Protein AF-A0A9P0L683-F1 (afdb_monomer)

Mean predicted aligned error: 18.41 Å

Radius of gyration: 32.39 Å; Cα contacts (8 Å, |Δi|>4): 177; chains: 1; bounding box: 81×120×73 Å

Sequence (334 aa):
MENKPVLWDKGTANASSIRLPKSAPDVVLKTENAETDTKKDMNEIVAKSSLKADAPEWFPNNSIMTQRVDSLSNSLQNRLKIHKRHGNDSNHSQNHSAAAIPNIDDDIKRLKQIITTLSRDPGQFDNLLDIFMETLIPYFNDLMTLFTVAKILVEEAITDPNFRYSGARLCFHLEQNCPEFRAELPLRCEKHLLENRNMHNVLLFIAELYAQLPHVAVYGKLLVDSFKRLLSIGGNENVKCICQALKLTGYSLEKSNKNDLDEVFEQLENIKNAVGGNVTTLLNTVINLRYSNWGHSGDSTDDNSDPDDLCDPEPEMDEEIQAAFKEFVKSSKH

pLDDT: mean 74.83, std 25.32, range [27.59, 98.56]

Secondary structure (DSSP, 8-state):
------------------PPPPPPPP------------PPPHHHHHTT----TTPPP---TT---S-SSHHHHHHHHHHHHHTTS-S-----------PPPP-HHHHHHHHHHHHHHHHH-GGGHHHHHHHHHHHHGGGTT-HHHHHHHHHHHHHHHHH-HHHHHHHHHHHHHHHHH-GGGTTHHHHHHHHHHHH-S-HHHHHHHHHHHHHHSS-HHHHHHHHHHHHHHHHHH--HHHHHHHHHHHHHHHHHHHHHSHHHHHHHHHHHHHTTTTS-THHHHHHHHHHHHHHTGGG-----------TT------S---HHHHHHHHHHHHHTT-

Foldseek 3Di:
DDDDDDDDDDDDDDDDDDDDDDDDDDDDDDDDDDDDDDDDDPVVVVVPDPDDPPPPDDDPPPPDPPDPPCVVLVVVVVVVVVVVPPDDDDDDDDDDPDPPDLDLVVLVVVLVVLLVCCLVPVVCLVVCLVVNCVSCVVCLVPLVSLLVVLVVLLVSLLVRVSSLLSSLVSLLVCCVVRVSSVVNNLVVLVVCCVPPPSVLSSLQSLLSNCLRPPPVQSSLVVNLVSLVVLLVVDDLVSLVSNLNSCLSCVLVSCVRPVVSVVVSLVSLVVCLVVHDDPSNVSSVVSVVCVVCSVVDDDPPPPVDDDPPPPDDDDPDDDPVVVVVVVVVVVVVPD

InterPro domains:
  IPR003890 MIF4G-like, type 3 [PF02854] (109-274)
  IPR003890 MIF4G-like, type 3 [SM00543] (108-293)
  IPR016024 Armadillo-type fold [SSF48371] (105-295)
  IPR051367 mRNA Translation Regula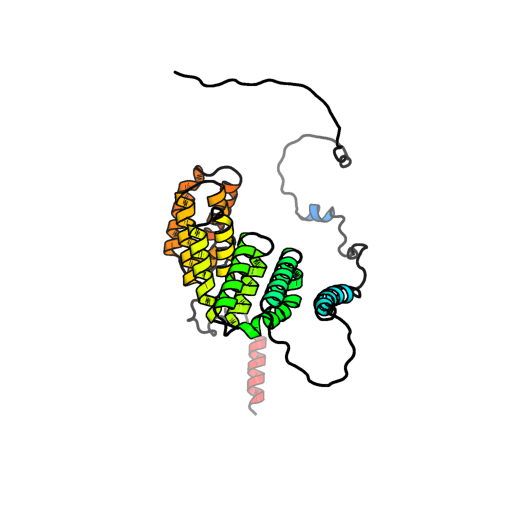tion/Replication-dependent Histone mRNA Translation [PTHR23254] (50-315)

Nearest PDB structures (foldseek):
  6exn-assembly1_H  TM=6.416E-01  e=2.187E-04  Saccharomyces cerevisiae S288C
  5lj5-assembly1_H  TM=6.416E-01  e=2.751E-04  Saccharomyces cerevisiae
  7dvq-assembly1_V  TM=6.951E-01  e=1.041E-03  Homo sapiens
  5z58-assembly1_V  TM=6.951E-01  e=1.251E-03  Homo sapiens
  8i0w-assembly1_V  TM=6.382E-01  e=1.502E-03  Homo sapiens

Structure (mmCIF, N/CA/C/O backbone):
data_AF-A0A9P0L683-F1
#
_entry.id   AF-A0A9P0L683-F1
#
loop_
_atom_site.group_PDB
_atom_site.id
_atom_site.type_symbol
_atom_site.label_atom_id
_atom_site.label_alt_id
_atom_site.label_comp_id
_atom_site.label_asym_id
_atom_site.label_entity_id
_atom_site.label_seq_id
_atom_site.pdbx_PDB_ins_code
_atom_site.Cartn_x
_atom_site.Cartn_y
_atom_site.Cartn_z
_atom_site.occupancy
_atom_site.B_iso_or_equiv
_atom_site.auth_seq_id
_atom_site.auth_comp_id
_atom_site.auth_asym_id
_atom_site.auth_atom_id
_atom_site.pdbx_PDB_model_num
ATOM 1 N N . MET A 1 1 ? -9.191 46.702 19.001 1.00 39.69 1 MET A N 1
ATOM 2 C CA . MET A 1 1 ? -9.926 46.919 17.740 1.00 39.69 1 MET A CA 1
ATOM 3 C C . MET A 1 1 ? -10.549 45.596 17.352 1.00 39.69 1 MET A C 1
ATOM 5 O O . MET A 1 1 ? -9.874 44.719 16.833 1.00 39.69 1 MET A O 1
ATOM 9 N N . GLU A 1 2 ? -11.799 45.434 17.765 1.00 33.34 2 GLU A N 1
ATOM 10 C CA . GLU A 1 2 ? -12.688 44.337 17.398 1.00 33.34 2 GLU A CA 1
ATOM 11 C C . GLU A 1 2 ? -13.168 44.513 15.954 1.00 33.34 2 GLU A C 1
ATOM 13 O O . GLU A 1 2 ? -13.371 45.644 15.517 1.00 33.34 2 GLU A O 1
ATOM 18 N N . ASN A 1 3 ? -13.388 43.405 15.240 1.00 34.38 3 ASN A N 1
ATOM 19 C CA . ASN A 1 3 ? -14.593 43.231 14.423 1.00 34.38 3 ASN A CA 1
ATOM 20 C C . ASN A 1 3 ? -14.707 41.786 13.907 1.00 34.38 3 ASN A C 1
ATOM 22 O O . ASN A 1 3 ? -13.942 41.339 13.055 1.00 34.38 3 ASN A O 1
ATOM 26 N N . LYS A 1 4 ? -15.714 41.069 14.410 1.00 33.44 4 LYS A N 1
ATOM 27 C CA . LYS A 1 4 ? -16.520 40.121 13.619 1.00 33.44 4 LYS A CA 1
ATOM 28 C C . LYS A 1 4 ? -17.790 40.882 13.158 1.00 33.44 4 LYS A C 1
ATOM 30 O O . LYS A 1 4 ? -18.042 41.963 13.676 1.00 33.44 4 LYS A O 1
ATOM 35 N N . PRO A 1 5 ? -18.715 40.262 12.411 1.00 43.28 5 PRO A N 1
ATOM 36 C CA . PRO A 1 5 ? -18.676 39.881 10.998 1.00 43.28 5 PRO A CA 1
ATOM 37 C C . PRO A 1 5 ? -19.825 40.585 10.226 1.00 43.28 5 PRO A C 1
ATOM 39 O O . PRO A 1 5 ? -20.688 41.205 10.841 1.00 43.28 5 PRO A O 1
ATOM 42 N N . VAL A 1 6 ? -19.917 40.443 8.897 1.00 39.03 6 VAL A N 1
ATOM 43 C CA . VAL A 1 6 ? -21.161 40.785 8.173 1.00 39.03 6 VAL A CA 1
ATOM 44 C C . VAL A 1 6 ? -21.688 39.577 7.412 1.00 39.03 6 VAL A C 1
ATOM 46 O O . VAL A 1 6 ? -21.021 38.982 6.568 1.00 39.03 6 VAL A O 1
ATOM 49 N N . LEU A 1 7 ? -22.907 39.228 7.806 1.00 29.62 7 LEU A N 1
ATOM 50 C CA . LEU A 1 7 ? -23.823 38.262 7.238 1.00 29.62 7 LEU A CA 1
ATOM 51 C C . LEU A 1 7 ? -24.535 38.866 5.997 1.00 29.62 7 LEU A C 1
ATOM 53 O O . LEU A 1 7 ? -25.094 39.946 6.110 1.00 29.62 7 LEU A O 1
ATOM 57 N N . TRP A 1 8 ? -24.612 38.079 4.913 1.00 30.34 8 TRP A N 1
ATOM 58 C CA . TRP A 1 8 ? -25.724 37.936 3.947 1.00 30.34 8 TRP A CA 1
ATOM 59 C C . TRP A 1 8 ? -26.056 39.130 3.037 1.00 30.34 8 TRP A C 1
ATOM 61 O O . TRP A 1 8 ? -26.540 40.157 3.494 1.00 30.34 8 TRP A O 1
ATOM 71 N N . ASP A 1 9 ? -26.002 38.891 1.722 1.00 31.62 9 ASP A N 1
ATOM 72 C CA . ASP A 1 9 ? -26.982 39.483 0.811 1.00 31.62 9 ASP A CA 1
ATOM 73 C C . ASP A 1 9 ? -27.505 38.445 -0.196 1.00 31.62 9 ASP A C 1
ATOM 75 O O . ASP A 1 9 ? -26.795 37.524 -0.610 1.00 31.62 9 ASP A O 1
ATOM 79 N N . LYS A 1 10 ? -28.800 38.557 -0.493 1.00 32.47 10 LYS A N 1
ATOM 80 C CA . LYS A 1 10 ? -29.649 37.624 -1.240 1.00 32.47 10 LYS A CA 1
ATOM 81 C C . LYS A 1 10 ? -29.999 38.207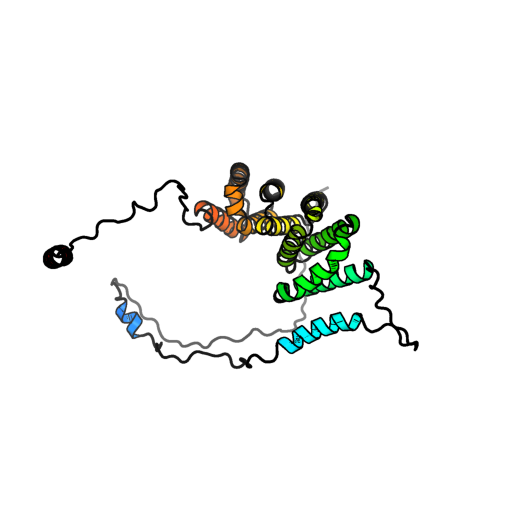 -2.614 1.00 32.47 10 LYS A C 1
ATOM 83 O O . LYS A 1 10 ? -30.372 39.365 -2.709 1.00 32.47 10 LYS A O 1
ATOM 88 N N . GLY A 1 11 ? -30.110 37.323 -3.611 1.00 27.59 11 GLY A N 1
ATOM 89 C CA . GLY A 1 11 ? -30.932 37.504 -4.822 1.00 27.59 11 GLY A CA 1
ATOM 90 C C . GLY A 1 11 ? -30.208 38.197 -5.984 1.00 27.59 11 GLY A C 1
ATOM 91 O O . GLY A 1 11 ? -29.601 39.237 -5.815 1.00 27.59 11 GLY A O 1
ATOM 92 N N . THR A 1 12 ? -30.250 37.700 -7.219 1.00 32.19 12 THR A N 1
ATOM 93 C CA . THR A 1 12 ? -31.467 37.329 -7.949 1.00 32.19 12 THR A CA 1
ATOM 94 C C . THR A 1 12 ? -31.198 36.359 -9.115 1.00 32.19 12 THR A C 1
ATOM 96 O O . THR A 1 12 ? -30.169 36.395 -9.776 1.00 32.19 12 THR A O 1
ATOM 99 N N . ALA A 1 13 ? -32.187 35.480 -9.296 1.00 31.03 13 ALA A N 1
ATOM 100 C CA . ALA A 1 13 ? -32.581 34.645 -10.432 1.00 31.03 13 ALA A CA 1
ATOM 101 C C . ALA A 1 13 ? -31.861 34.778 -11.796 1.00 31.03 13 ALA A C 1
ATOM 103 O O . ALA A 1 13 ? -31.891 35.827 -12.429 1.00 31.03 13 ALA A O 1
ATOM 104 N N . ASN A 1 14 ? -31.473 33.628 -12.363 1.00 32.97 14 ASN A N 1
ATOM 105 C CA . ASN A 1 14 ? -32.112 33.167 -13.601 1.00 32.97 14 ASN A CA 1
ATOM 106 C C . ASN A 1 14 ? -32.074 31.636 -13.725 1.00 32.97 14 ASN A C 1
ATOM 108 O O . ASN A 1 14 ? -31.034 30.995 -13.598 1.00 32.97 14 ASN A O 1
ATOM 112 N N . ALA A 1 15 ? -33.261 31.069 -13.918 1.00 31.64 15 ALA A N 1
ATOM 113 C CA . ALA A 1 15 ? -33.547 29.647 -13.949 1.00 31.64 15 ALA A CA 1
ATOM 114 C C . ALA A 1 15 ? -33.242 29.028 -15.322 1.00 31.64 15 ALA A C 1
ATOM 116 O O . ALA A 1 15 ? -33.509 29.616 -16.367 1.00 31.64 15 ALA A O 1
ATOM 117 N N . SER A 1 16 ? -32.755 27.790 -15.321 1.00 34.97 16 SER A N 1
ATOM 118 C CA . SER A 1 16 ? -32.869 26.861 -16.448 1.00 34.97 16 SER A CA 1
ATOM 119 C C . SER A 1 16 ? -33.099 25.464 -15.879 1.00 34.97 16 SER A C 1
ATOM 121 O O . SER A 1 16 ? -32.240 24.886 -15.221 1.00 34.97 16 SER A O 1
ATOM 123 N N . SER A 1 17 ? -34.321 24.980 -16.068 1.00 33.81 17 SER A N 1
ATOM 124 C CA . SER A 1 17 ? -34.887 23.767 -15.487 1.00 33.81 17 SER A CA 1
ATOM 125 C C . SER A 1 17 ? -34.257 22.498 -16.068 1.00 33.81 17 SER A C 1
ATOM 127 O O . SER A 1 17 ? -34.373 22.249 -17.267 1.00 33.81 17 SER A O 1
ATOM 129 N N . ILE A 1 18 ? -33.673 21.645 -15.221 1.00 34.38 18 ILE A N 1
ATOM 130 C CA . ILE A 1 18 ? -33.307 20.267 -15.579 1.00 34.38 18 ILE A CA 1
ATOM 131 C C . ILE A 1 18 ? -34.242 19.305 -14.837 1.00 34.38 18 ILE A C 1
ATOM 133 O O . ILE A 1 18 ? -34.500 19.436 -13.643 1.00 34.38 18 ILE A O 1
ATOM 137 N N . ARG A 1 19 ? -34.821 18.391 -15.617 1.00 35.78 19 ARG A N 1
ATOM 138 C CA . ARG A 1 19 ? -35.943 17.504 -15.292 1.00 35.78 19 ARG A CA 1
ATOM 139 C C . ARG A 1 19 ? -35.563 16.436 -14.258 1.00 35.78 19 ARG A C 1
ATOM 141 O O . ARG A 1 19 ? -34.540 15.778 -14.417 1.00 35.78 19 ARG A O 1
ATOM 148 N N . LEU A 1 20 ? -36.447 16.195 -13.286 1.00 35.81 20 LEU A N 1
ATOM 149 C CA . LEU A 1 20 ? -36.448 14.970 -12.479 1.00 35.81 20 LEU A CA 1
ATOM 150 C C . LEU A 1 20 ? -37.017 13.783 -13.289 1.00 35.81 20 LEU A C 1
ATOM 152 O O . LEU A 1 20 ? -37.990 13.971 -14.029 1.00 35.81 20 LEU A O 1
ATOM 156 N N . PRO A 1 21 ? -36.467 12.564 -13.143 1.00 34.03 21 PRO A N 1
ATOM 157 C CA . PRO A 1 21 ? -37.071 11.356 -13.691 1.00 34.03 21 PRO A CA 1
ATOM 158 C C . PRO A 1 21 ? -38.352 10.967 -12.935 1.00 34.03 21 PRO A C 1
ATOM 160 O O . PRO A 1 21 ? -38.463 11.116 -11.719 1.00 34.03 21 PRO A O 1
ATOM 163 N N . LYS A 1 22 ? -39.335 10.507 -13.715 1.00 34.69 22 LYS A N 1
ATOM 164 C CA . LYS A 1 22 ? -40.711 10.189 -13.321 1.00 34.69 22 LYS A CA 1
ATOM 165 C C . LYS A 1 22 ? -40.815 8.929 -12.454 1.00 34.69 22 LYS A C 1
ATOM 167 O O . LYS A 1 22 ? -40.079 7.964 -12.625 1.00 34.69 22 LYS A O 1
ATOM 172 N N . SER A 1 23 ? -41.813 9.002 -11.585 1.00 33.47 23 SER A N 1
ATOM 173 C CA . SER A 1 23 ? -42.369 8.040 -10.637 1.00 33.47 23 SER A CA 1
ATOM 174 C C . SER A 1 23 ? -42.696 6.644 -11.185 1.00 33.47 23 SER A C 1
ATOM 176 O O . SER A 1 23 ? -43.180 6.493 -12.308 1.00 33.47 23 SER A O 1
ATOM 178 N N . ALA A 1 24 ? -42.519 5.652 -10.307 1.00 33.88 24 ALA A N 1
ATOM 179 C CA . ALA A 1 24 ? -43.171 4.344 -10.350 1.00 33.88 24 ALA A CA 1
ATOM 180 C C . ALA A 1 24 ? -44.710 4.478 -10.258 1.00 33.88 24 ALA A C 1
ATOM 182 O O . ALA A 1 24 ? -45.190 5.480 -9.721 1.00 33.88 24 ALA A O 1
ATOM 183 N N . PRO A 1 25 ? -45.493 3.506 -10.761 1.00 36.44 25 PRO A N 1
ATOM 184 C CA . PRO A 1 25 ? -46.941 3.541 -10.632 1.00 36.44 25 PRO A CA 1
ATOM 185 C C . PRO A 1 25 ? -47.411 2.989 -9.278 1.00 36.44 25 PRO A C 1
ATOM 187 O O . PRO A 1 25 ? -47.047 1.885 -8.875 1.00 36.44 25 PRO A O 1
ATOM 190 N N . ASP A 1 26 ? -48.265 3.779 -8.630 1.00 30.69 26 ASP A N 1
ATOM 191 C CA . ASP A 1 26 ? -49.160 3.402 -7.539 1.00 30.69 26 ASP A CA 1
ATOM 192 C C . ASP A 1 26 ? -50.083 2.242 -7.939 1.00 30.69 26 ASP A C 1
ATOM 194 O O . ASP A 1 26 ? -50.752 2.292 -8.974 1.00 30.69 26 ASP A O 1
ATOM 198 N N . VAL A 1 27 ? -50.233 1.266 -7.043 1.00 31.84 27 VAL A N 1
ATOM 199 C CA . VAL A 1 27 ? -51.493 0.531 -6.883 1.00 31.84 27 VAL A CA 1
ATOM 200 C C . VAL A 1 27 ? -51.932 0.696 -5.433 1.00 31.84 27 VAL A C 1
ATOM 202 O O . VAL A 1 27 ? -51.393 0.097 -4.508 1.00 31.84 27 VAL A O 1
ATOM 205 N N . VAL A 1 28 ? -52.918 1.570 -5.264 1.00 32.25 28 VAL A N 1
ATOM 206 C CA . VAL A 1 28 ? -53.701 1.795 -4.048 1.00 32.25 28 VAL A CA 1
ATOM 207 C C . VAL A 1 28 ? -54.590 0.575 -3.787 1.00 32.25 28 VAL A C 1
ATOM 209 O O . VAL A 1 28 ? -55.187 0.070 -4.733 1.00 32.25 28 VAL A O 1
ATOM 212 N N . LEU A 1 29 ? -54.742 0.156 -2.522 1.00 30.06 29 LEU A N 1
ATOM 213 C CA . LEU A 1 29 ? -56.048 0.033 -1.842 1.00 30.06 29 LEU A CA 1
ATOM 214 C C . LEU A 1 29 ? -55.912 -0.370 -0.354 1.00 30.06 29 LEU A C 1
ATOM 216 O O . LEU A 1 29 ? -55.577 -1.498 -0.021 1.00 30.06 29 LEU A O 1
ATOM 220 N N . LYS A 1 30 ? -56.311 0.601 0.481 1.00 30.09 30 LYS A N 1
ATOM 221 C CA . LYS A 1 30 ? -57.149 0.536 1.696 1.00 30.09 30 LYS A CA 1
ATOM 222 C C . LYS A 1 30 ? -56.649 -0.124 2.993 1.00 30.09 30 LYS A C 1
ATOM 224 O O . LYS A 1 30 ? -56.442 -1.322 3.112 1.00 30.09 30 LYS A O 1
ATOM 229 N N . THR A 1 31 ? -56.628 0.757 3.988 1.00 33.97 31 THR A N 1
ATOM 230 C CA . THR A 1 31 ? -56.670 0.612 5.444 1.00 33.97 31 THR A CA 1
ATOM 231 C C . THR A 1 31 ? -57.855 -0.211 5.955 1.00 33.97 31 THR A C 1
ATOM 233 O O . THR A 1 31 ? -58.978 0.029 5.523 1.00 33.97 31 THR A O 1
ATOM 236 N N . GLU A 1 32 ? -57.615 -1.032 6.982 1.00 28.11 32 GLU A N 1
ATOM 237 C CA . GLU A 1 32 ? -58.547 -1.286 8.091 1.00 28.11 32 GLU A CA 1
ATOM 238 C C . GLU A 1 32 ? -57.768 -1.723 9.351 1.00 28.11 32 GLU A C 1
ATOM 240 O O . GLU A 1 32 ? -56.763 -2.428 9.269 1.00 28.11 32 GLU A O 1
ATOM 245 N N . ASN A 1 33 ? -58.201 -1.209 10.505 1.00 30.56 33 ASN A N 1
ATOM 246 C CA . ASN A 1 33 ? -57.647 -1.425 11.847 1.00 30.56 33 ASN A CA 1
ATOM 247 C C . ASN A 1 33 ? -57.973 -2.830 12.384 1.00 30.56 33 ASN A C 1
ATOM 249 O O . ASN A 1 33 ? -59.090 -3.286 12.166 1.00 30.56 33 ASN A O 1
ATOM 253 N N . ALA A 1 34 ? -57.082 -3.424 13.191 1.00 29.17 34 ALA A N 1
ATOM 254 C CA . ALA A 1 34 ? -57.374 -4.009 14.516 1.00 29.17 34 ALA A CA 1
ATOM 255 C C . ALA A 1 34 ? -56.192 -4.850 15.040 1.00 29.17 34 ALA A C 1
ATOM 257 O O . ALA A 1 34 ? -55.481 -5.509 14.286 1.00 29.17 34 ALA A O 1
ATOM 258 N N . GLU A 1 35 ? -56.012 -4.805 16.357 1.00 32.19 35 GLU A N 1
ATOM 259 C CA . GLU A 1 35 ? -55.110 -5.622 17.170 1.00 32.19 35 GLU A CA 1
ATOM 260 C C . GLU A 1 35 ? -55.365 -7.131 16.995 1.00 32.19 35 GLU A C 1
ATOM 262 O O . GLU A 1 35 ? -56.516 -7.548 16.898 1.00 32.19 35 GLU A O 1
ATOM 267 N N . THR A 1 36 ? -54.308 -7.951 17.028 1.00 29.25 36 THR A N 1
ATOM 268 C CA . THR A 1 36 ? -54.090 -9.091 17.956 1.00 29.25 36 THR A CA 1
ATOM 269 C C . THR A 1 36 ? -53.134 -10.150 17.387 1.00 29.25 36 THR A C 1
ATOM 271 O O . THR A 1 36 ? -53.114 -10.470 16.204 1.00 29.25 36 THR A O 1
ATOM 274 N N . ASP A 1 37 ? -52.311 -10.639 18.310 1.00 37.84 37 ASP A N 1
ATOM 275 C CA . ASP A 1 37 ? -51.548 -11.885 18.376 1.00 37.84 37 ASP A CA 1
ATOM 276 C C . ASP A 1 37 ? -51.951 -13.012 17.396 1.00 37.84 37 ASP A C 1
ATOM 278 O O . ASP A 1 37 ? -53.112 -13.413 17.366 1.00 37.84 37 ASP A O 1
ATOM 282 N N . THR A 1 38 ? -50.989 -13.569 16.643 1.00 34.09 38 THR A N 1
ATOM 283 C CA . THR A 1 38 ? -50.825 -15.023 16.380 1.00 34.09 38 THR A CA 1
ATOM 284 C C . THR A 1 38 ? -49.703 -15.319 15.373 1.00 34.09 38 THR A C 1
ATOM 286 O O . THR A 1 38 ? -49.536 -14.658 14.347 1.00 34.09 38 THR A O 1
ATOM 289 N N . LYS A 1 39 ? -48.929 -16.370 15.681 1.00 49.78 39 LYS A N 1
ATOM 290 C CA . LYS A 1 39 ? -47.909 -17.010 14.835 1.00 49.78 39 LYS A CA 1
ATOM 291 C C . LYS A 1 39 ? -48.436 -17.251 13.413 1.00 49.78 39 LYS A C 1
ATOM 293 O O . LYS A 1 39 ? -49.349 -18.052 13.235 1.00 49.78 39 LYS A O 1
ATOM 298 N N . LYS A 1 40 ? -47.826 -16.616 12.406 1.00 41.50 40 LYS A N 1
ATOM 299 C CA . LYS A 1 40 ? -48.055 -16.963 10.997 1.00 41.50 40 LYS A CA 1
ATOM 300 C C . LYS A 1 40 ? -47.132 -18.098 10.576 1.00 41.50 40 LYS A C 1
ATOM 302 O O . LYS A 1 40 ? -45.911 -17.989 10.657 1.00 41.50 40 LYS A O 1
ATOM 307 N N . ASP A 1 41 ? -47.772 -19.176 10.152 1.00 49.16 41 ASP A N 1
ATOM 308 C CA . ASP A 1 41 ? -47.197 -20.394 9.607 1.00 49.16 41 ASP A CA 1
ATOM 309 C C . ASP A 1 41 ? -46.426 -20.087 8.306 1.00 49.16 41 ASP A C 1
ATOM 311 O O . ASP A 1 41 ? -46.969 -19.495 7.368 1.00 49.16 41 ASP A O 1
ATOM 315 N N . MET A 1 42 ? -45.141 -20.461 8.253 1.00 50.47 42 MET A N 1
ATOM 316 C CA . MET A 1 42 ? -44.246 -20.229 7.105 1.00 50.47 42 MET A CA 1
ATOM 317 C C . MET A 1 42 ? -44.780 -20.845 5.801 1.00 50.47 42 MET A C 1
ATOM 319 O O . MET A 1 42 ? -44.426 -20.384 4.715 1.00 50.47 42 MET A O 1
ATOM 323 N N . ASN A 1 43 ? -45.668 -21.836 5.896 1.00 50.69 43 ASN A N 1
ATOM 324 C CA . ASN A 1 43 ? -46.255 -22.513 4.743 1.00 50.69 43 ASN A CA 1
ATOM 325 C C . ASN A 1 43 ? -47.237 -21.636 3.946 1.00 50.69 43 ASN A C 1
ATOM 327 O O . ASN A 1 43 ? -47.394 -21.827 2.739 1.00 50.69 43 ASN A O 1
ATOM 331 N N . GLU A 1 44 ? -47.850 -20.623 4.564 1.00 48.66 44 GLU A N 1
ATOM 332 C CA . GLU A 1 44 ? -48.819 -19.757 3.877 1.00 48.66 44 GLU A CA 1
ATOM 333 C C . GLU A 1 44 ? -48.145 -18.655 3.032 1.00 48.66 44 GLU A C 1
ATOM 335 O O . GLU A 1 44 ? -48.730 -18.139 2.076 1.00 48.66 44 GLU A O 1
ATOM 340 N N . ILE A 1 45 ? -46.887 -18.319 3.347 1.00 54.31 45 ILE A N 1
ATOM 341 C CA . ILE A 1 45 ? -46.074 -17.347 2.596 1.00 54.31 45 ILE A CA 1
ATOM 342 C C . ILE A 1 45 ? -45.547 -17.983 1.302 1.00 54.31 45 ILE A C 1
ATOM 344 O O . ILE A 1 45 ? -45.530 -17.335 0.255 1.00 54.31 45 ILE A O 1
ATOM 348 N N . VAL A 1 46 ? -45.194 -19.272 1.342 1.00 55.84 46 VAL A N 1
ATOM 349 C CA . VAL A 1 46 ? -44.731 -20.024 0.163 1.00 55.84 46 VAL A CA 1
ATOM 350 C C . VAL A 1 46 ? -45.870 -20.236 -0.841 1.00 55.84 46 VAL A C 1
ATOM 352 O O . VAL A 1 46 ? -45.658 -20.096 -2.044 1.00 55.84 46 VAL A O 1
ATOM 355 N N . ALA A 1 47 ? -47.103 -20.450 -0.368 1.00 55.81 47 ALA A N 1
ATOM 356 C CA . ALA A 1 47 ? -48.278 -20.661 -1.221 1.00 55.81 47 ALA A CA 1
ATOM 357 C C . ALA A 1 47 ? -48.715 -19.426 -2.041 1.00 55.81 47 ALA A C 1
ATOM 359 O O . ALA A 1 47 ? -49.515 -19.554 -2.968 1.00 55.81 47 ALA A O 1
ATOM 360 N N . LYS A 1 48 ? -48.193 -18.229 -1.731 1.00 54.19 48 LYS A N 1
ATOM 361 C CA . LYS A 1 48 ? -48.449 -16.988 -2.490 1.00 54.19 48 LYS A CA 1
ATOM 362 C C . LYS A 1 48 ? -47.278 -16.566 -3.383 1.00 54.19 48 LYS A C 1
ATOM 364 O O . LYS A 1 48 ? -47.361 -15.526 -4.036 1.00 54.19 48 LYS A O 1
ATOM 369 N N . SER A 1 49 ? -46.207 -17.358 -3.440 1.00 51.16 49 SER A N 1
ATOM 370 C CA . SER A 1 49 ? -45.082 -17.111 -4.339 1.00 51.16 49 SER A CA 1
ATOM 371 C C . SER A 1 49 ? -45.446 -17.530 -5.766 1.00 51.16 49 SER A C 1
ATOM 373 O O . SER A 1 49 ? -45.693 -18.701 -6.040 1.00 51.16 49 SER A O 1
ATOM 375 N N . SER A 1 50 ? -45.479 -16.576 -6.698 1.00 53.09 50 SER A N 1
ATOM 376 C CA . SER A 1 50 ? -45.715 -16.825 -8.130 1.00 53.09 50 SER A CA 1
ATOM 377 C C . SER A 1 50 ? -44.452 -17.253 -8.893 1.00 53.09 50 SER A C 1
ATOM 379 O O . SER A 1 50 ? -44.445 -17.277 -10.127 1.00 53.09 50 SER A O 1
ATOM 381 N N . LEU A 1 51 ? -43.374 -17.586 -8.178 1.00 52.38 51 LEU A N 1
ATOM 382 C CA . LEU A 1 51 ? -42.098 -17.995 -8.754 1.00 52.38 51 LEU A CA 1
ATOM 383 C C . LEU A 1 51 ? -42.143 -19.488 -9.095 1.00 52.38 51 LEU A C 1
ATOM 385 O O . LEU A 1 51 ? -42.193 -20.342 -8.215 1.00 52.38 51 LEU A O 1
ATOM 389 N N . LYS A 1 52 ? -42.138 -19.803 -10.392 1.00 70.69 52 LYS A N 1
ATOM 390 C CA . LYS A 1 52 ? -42.001 -21.178 -10.885 1.00 70.69 52 LYS A CA 1
ATOM 391 C C . LYS A 1 52 ? -40.529 -21.588 -10.825 1.00 70.69 52 LYS A C 1
ATOM 393 O O . LYS A 1 52 ? -39.678 -20.815 -11.256 1.00 70.69 52 LYS A O 1
ATOM 398 N N . ALA A 1 53 ? -40.249 -22.802 -10.351 1.00 58.47 53 ALA A N 1
ATOM 399 C CA . ALA A 1 53 ? -38.902 -23.384 -10.365 1.00 58.47 53 ALA A CA 1
ATOM 400 C C . ALA A 1 53 ? -38.350 -23.567 -11.794 1.00 58.47 53 ALA A C 1
ATOM 402 O O . ALA A 1 53 ? -37.144 -23.528 -11.997 1.00 58.47 53 ALA A O 1
ATOM 403 N N . ASP A 1 54 ? -39.241 -23.658 -12.784 1.00 55.97 54 ASP A N 1
ATOM 404 C CA . ASP A 1 54 ? -38.901 -23.879 -14.194 1.00 55.97 54 ASP A CA 1
ATOM 405 C C . ASP A 1 54 ? -38.839 -22.569 -15.004 1.00 55.97 54 ASP A C 1
ATOM 407 O O . ASP A 1 54 ? -39.188 -22.533 -16.188 1.00 55.97 54 ASP A O 1
ATOM 411 N N . ALA A 1 55 ? -38.485 -21.447 -14.368 1.00 59.97 55 ALA A N 1
ATOM 412 C CA . ALA A 1 55 ? -38.339 -20.184 -15.082 1.00 59.97 55 ALA A CA 1
ATOM 413 C C . ALA A 1 55 ? -37.146 -20.274 -16.058 1.00 59.97 55 ALA A C 1
ATOM 415 O O . ALA A 1 55 ? -36.038 -20.583 -15.620 1.00 59.97 55 ALA A O 1
ATOM 416 N N . PRO A 1 56 ? -37.336 -20.008 -17.366 1.00 60.62 56 PRO A N 1
ATOM 417 C CA . PRO A 1 56 ? -36.235 -20.028 -18.321 1.00 60.62 56 PRO A CA 1
ATOM 418 C C . PRO A 1 56 ? -35.174 -19.000 -17.919 1.00 60.62 56 PRO A C 1
ATOM 420 O O . PRO A 1 56 ? -35.507 -17.864 -17.569 1.00 60.62 56 PRO A O 1
ATOM 423 N N . GLU A 1 57 ? -33.905 -19.411 -17.969 1.00 66.56 57 GLU A N 1
ATOM 424 C CA . GLU A 1 57 ? -32.764 -18.557 -17.648 1.00 66.56 57 GLU A CA 1
ATOM 425 C C . GLU A 1 57 ? -32.831 -17.257 -18.456 1.00 66.56 57 GLU A C 1
ATOM 427 O O . GLU A 1 57 ? -32.994 -17.247 -19.680 1.00 66.56 57 GLU A O 1
ATOM 432 N N . TRP A 1 58 ? -32.751 -16.132 -17.751 1.00 64.25 58 TRP A N 1
ATOM 433 C CA . TRP A 1 58 ? -32.775 -14.825 -18.382 1.00 64.25 58 TRP A CA 1
ATOM 434 C C . TRP A 1 58 ? -31.402 -14.528 -18.987 1.00 64.25 58 TRP A C 1
ATOM 436 O O . TRP A 1 58 ? -30.432 -14.302 -18.265 1.00 64.25 58 TRP A O 1
ATOM 446 N N . PHE A 1 59 ? -31.331 -14.487 -20.317 1.00 56.41 59 PHE A N 1
ATOM 447 C CA . PHE A 1 59 ? -30.154 -14.019 -21.043 1.00 56.41 59 PHE A CA 1
ATOM 448 C C . PHE A 1 59 ? -30.360 -12.555 -21.463 1.00 56.41 59 PHE A C 1
ATOM 450 O O . PHE A 1 59 ? -31.318 -12.258 -22.183 1.00 56.41 59 PHE A O 1
ATOM 457 N N . PRO A 1 60 ? -29.484 -11.613 -21.068 1.00 53.25 60 PRO A N 1
ATOM 458 C CA . PRO A 1 60 ? -29.538 -10.257 -21.595 1.00 53.25 60 PRO A CA 1
ATOM 459 C C . PRO A 1 60 ? -29.322 -10.275 -23.115 1.00 53.25 60 PRO A C 1
ATOM 461 O O . PRO A 1 60 ? -28.370 -10.878 -23.612 1.00 53.25 60 PRO A O 1
ATOM 464 N N . ASN A 1 61 ? -30.172 -9.551 -23.849 1.00 45.91 61 ASN A N 1
ATOM 465 C CA . ASN A 1 61 ? -30.229 -9.486 -25.321 1.00 45.91 61 ASN A CA 1
ATOM 466 C C . ASN A 1 61 ? -28.964 -8.950 -26.037 1.00 45.91 61 ASN A C 1
ATOM 468 O O . ASN A 1 61 ? -29.006 -8.705 -27.238 1.00 45.91 61 ASN A O 1
ATOM 472 N N . ASN A 1 62 ? -27.835 -8.806 -25.339 1.00 46.50 62 ASN A N 1
ATOM 473 C CA . ASN A 1 62 ? -26.532 -8.483 -25.923 1.00 46.50 62 ASN A CA 1
ATOM 474 C C . ASN A 1 62 ? -25.496 -9.612 -25.772 1.00 46.50 62 ASN A C 1
ATOM 476 O O . ASN A 1 62 ? -24.303 -9.359 -25.939 1.00 46.50 62 ASN A O 1
ATOM 480 N N . SER A 1 63 ? -25.919 -10.855 -25.509 1.00 41.69 63 SER A N 1
ATOM 481 C CA . SER A 1 63 ? -25.039 -12.024 -25.642 1.00 41.69 63 SER A CA 1
ATOM 482 C C . SER A 1 63 ? -24.743 -12.303 -27.121 1.00 41.69 63 SER A C 1
ATOM 484 O O . SER A 1 63 ? -25.298 -13.199 -27.756 1.00 41.69 63 SER A O 1
ATOM 486 N N . ILE A 1 64 ? -23.879 -11.473 -27.705 1.00 42.06 64 ILE A N 1
ATOM 487 C CA . ILE A 1 64 ? -23.153 -11.821 -28.917 1.00 42.06 64 ILE A CA 1
ATOM 488 C C . ILE A 1 64 ? -22.137 -12.873 -28.491 1.00 42.06 64 ILE A C 1
ATOM 490 O O . ILE A 1 64 ? -21.206 -12.582 -27.740 1.00 42.06 64 ILE A O 1
ATOM 494 N N . MET A 1 65 ? -22.351 -14.091 -28.987 1.00 36.09 65 MET A N 1
ATOM 495 C CA . MET A 1 65 ? -21.372 -15.168 -29.027 1.00 36.09 65 MET A CA 1
ATOM 496 C C . MET A 1 65 ? -19.945 -14.628 -29.193 1.00 36.09 65 MET A C 1
ATOM 498 O O . MET A 1 65 ? -19.625 -13.868 -30.110 1.00 36.09 65 MET A O 1
ATOM 502 N N . THR A 1 66 ? -19.099 -15.076 -28.280 1.00 37.84 66 THR A N 1
ATOM 503 C CA . THR A 1 66 ? -17.640 -15.054 -28.267 1.00 37.84 66 THR A CA 1
ATOM 504 C C . THR A 1 66 ? -17.024 -15.352 -29.638 1.00 37.84 66 THR A C 1
ATOM 506 O O . THR A 1 66 ? -16.680 -16.485 -29.944 1.00 37.84 66 THR A O 1
ATOM 509 N N . GLN A 1 67 ? -16.843 -14.319 -30.467 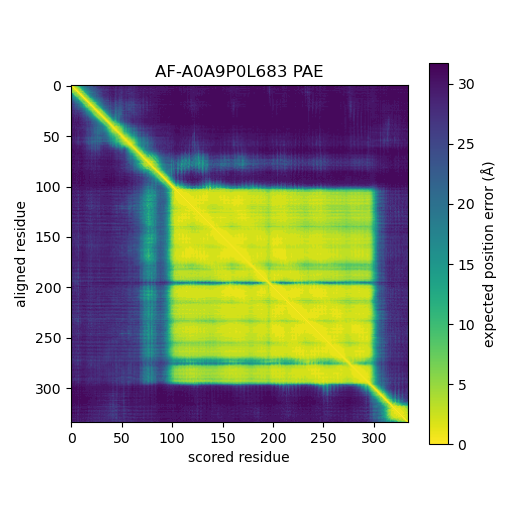1.00 38.16 67 GLN A N 1
ATOM 510 C CA . GLN A 1 67 ? -15.909 -14.333 -31.607 1.00 38.16 67 GLN A CA 1
ATOM 511 C C . GLN A 1 67 ? -15.287 -12.958 -31.923 1.00 38.16 67 GLN A C 1
ATOM 513 O O . GLN A 1 67 ? -14.782 -12.729 -33.021 1.00 38.16 67 GLN A O 1
ATOM 518 N N . ARG A 1 68 ? -15.282 -11.999 -30.982 1.00 38.34 68 ARG A N 1
ATOM 519 C CA . ARG A 1 68 ? -14.773 -10.645 -31.286 1.00 38.34 68 ARG A CA 1
ATOM 520 C C . ARG A 1 68 ? -13.968 -9.933 -30.202 1.00 38.34 68 ARG A C 1
ATOM 522 O O . ARG A 1 68 ? -13.832 -8.716 -30.276 1.00 38.34 68 ARG A O 1
ATOM 529 N N . VAL A 1 69 ? -13.387 -10.662 -29.248 1.00 41.75 69 VAL A N 1
ATOM 530 C CA . VAL A 1 69 ? -12.467 -10.063 -28.257 1.00 41.75 69 VAL A CA 1
ATOM 531 C C . VAL A 1 69 ? -10.998 -10.227 -28.677 1.00 41.75 69 VAL A C 1
ATOM 533 O O . VAL A 1 69 ? -10.203 -9.304 -28.493 1.00 41.75 69 VAL A O 1
ATOM 536 N N . ASP A 1 70 ? -10.665 -11.293 -29.412 1.00 39.25 70 ASP A N 1
ATOM 537 C CA . ASP A 1 70 ? -9.313 -11.485 -29.959 1.00 39.25 70 ASP A CA 1
ATOM 538 C C . ASP A 1 70 ? -8.931 -10.394 -30.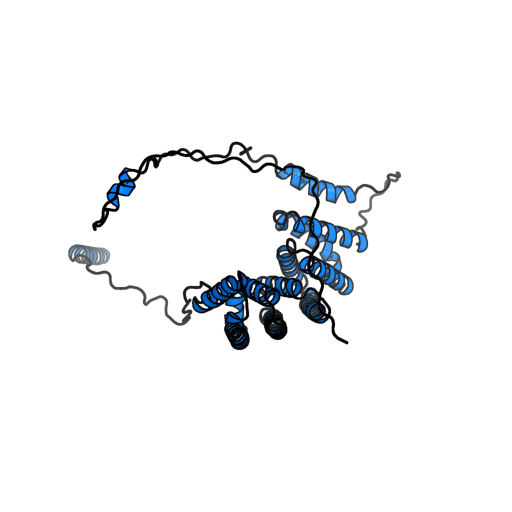961 1.00 39.25 70 ASP A C 1
ATOM 540 O O . ASP A 1 70 ? -7.779 -9.980 -31.030 1.00 39.25 70 ASP A O 1
ATOM 544 N N . SER A 1 71 ? -9.890 -9.860 -31.723 1.00 39.06 71 SER A N 1
ATOM 545 C CA . SER A 1 71 ? -9.596 -8.833 -32.729 1.00 39.06 71 SER A CA 1
ATOM 546 C C . SER A 1 71 ? -9.209 -7.483 -32.115 1.00 39.06 71 SER A C 1
ATOM 548 O O . SER A 1 71 ? -8.492 -6.724 -32.767 1.00 39.06 71 SER A O 1
ATOM 550 N N . LEU A 1 72 ? -9.660 -7.163 -30.896 1.00 39.28 72 LEU A N 1
ATOM 551 C CA . LEU A 1 72 ? -9.342 -5.887 -30.248 1.00 39.28 72 LEU A CA 1
ATOM 552 C C . LEU A 1 72 ? -8.026 -5.971 -29.460 1.00 39.28 72 LEU A C 1
ATOM 554 O O . LEU A 1 72 ? -7.206 -5.057 -29.560 1.00 39.28 72 LEU A O 1
ATOM 558 N N . SER A 1 73 ? -7.782 -7.101 -28.783 1.00 42.84 73 SER A N 1
ATOM 559 C CA . SER A 1 73 ? -6.502 -7.397 -28.120 1.00 42.84 73 SER A CA 1
ATOM 560 C C . SER A 1 73 ? -5.361 -7.504 -29.141 1.00 42.84 73 SER A C 1
ATOM 562 O O . SER A 1 73 ? -4.354 -6.801 -29.027 1.00 42.84 73 SER A O 1
ATOM 564 N N . ASN A 1 74 ? -5.579 -8.229 -30.249 1.00 40.38 74 ASN A N 1
ATOM 565 C CA . ASN A 1 74 ? -4.641 -8.247 -31.373 1.00 40.38 74 ASN A CA 1
ATOM 566 C C . ASN A 1 74 ? -4.479 -6.861 -32.002 1.00 40.38 74 ASN A C 1
ATOM 568 O O . ASN A 1 74 ? -3.390 -6.530 -32.444 1.00 40.38 74 ASN A O 1
ATOM 572 N N . SER A 1 75 ? -5.516 -6.018 -32.037 1.00 47.28 75 SER A N 1
ATOM 573 C CA . SER A 1 75 ? -5.402 -4.654 -32.567 1.00 47.28 75 SER A CA 1
ATOM 574 C C . SER A 1 75 ? -4.543 -3.751 -31.674 1.00 47.28 75 SER A C 1
ATOM 576 O O . SER A 1 75 ? -3.781 -2.948 -32.202 1.00 47.28 75 SER A O 1
ATOM 578 N N . LEU A 1 76 ? -4.602 -3.866 -30.344 1.00 46.03 76 LEU A N 1
ATOM 579 C CA . LEU A 1 76 ? -3.727 -3.102 -29.442 1.00 46.03 76 LEU A CA 1
ATOM 580 C C . LEU A 1 76 ? -2.294 -3.644 -29.438 1.00 46.03 76 LEU A C 1
ATOM 582 O O . LEU A 1 76 ? -1.354 -2.861 -29.584 1.00 46.03 76 LEU A O 1
ATOM 586 N N . GLN A 1 77 ? -2.120 -4.969 -29.400 1.00 53.75 77 GLN A N 1
ATOM 587 C CA . GLN A 1 77 ? -0.813 -5.608 -29.574 1.00 53.75 77 GLN A CA 1
ATOM 588 C C . GLN A 1 77 ? -0.201 -5.274 -30.941 1.00 53.75 77 GLN A C 1
ATOM 590 O O . GLN A 1 77 ? 0.989 -4.978 -31.033 1.00 53.75 77 GLN A O 1
ATOM 595 N N . ASN A 1 78 ? -1.007 -5.235 -32.006 1.00 47.16 78 ASN A N 1
ATOM 596 C CA . ASN A 1 78 ? -0.558 -4.817 -33.330 1.00 47.16 78 ASN A CA 1
ATOM 597 C C . ASN A 1 78 ? -0.264 -3.317 -33.379 1.00 47.16 78 ASN A C 1
ATOM 599 O O . ASN A 1 78 ? 0.736 -2.942 -33.971 1.00 47.16 78 ASN A O 1
ATOM 603 N N . ARG A 1 79 ? -1.041 -2.444 -32.723 1.00 48.56 79 ARG A N 1
ATOM 604 C CA . ARG A 1 79 ? -0.739 -0.998 -32.657 1.00 48.56 79 ARG A CA 1
ATOM 605 C C . ARG A 1 79 ? 0.555 -0.696 -31.897 1.00 48.56 79 ARG A C 1
ATOM 607 O O . ARG A 1 79 ? 1.297 0.189 -32.325 1.00 48.56 79 ARG A O 1
ATOM 614 N N . LEU A 1 80 ? 0.862 -1.460 -30.848 1.00 49.72 80 LEU A N 1
ATOM 615 C CA . LEU A 1 80 ? 2.149 -1.404 -30.144 1.00 49.72 80 LEU A CA 1
ATOM 616 C C . LEU A 1 80 ? 3.290 -1.983 -31.002 1.00 49.72 80 LEU A C 1
ATOM 618 O O . LEU A 1 80 ? 4.375 -1.410 -31.045 1.00 49.72 80 LEU A O 1
ATOM 622 N N . LYS A 1 81 ? 3.040 -3.046 -31.782 1.00 50.44 81 LYS A N 1
ATOM 623 C CA . LYS A 1 81 ? 4.000 -3.587 -32.768 1.00 50.44 81 LYS A CA 1
ATOM 624 C C . LYS A 1 81 ? 4.214 -2.669 -33.986 1.00 50.44 81 LYS A C 1
ATOM 626 O O . LYS A 1 81 ? 5.296 -2.687 -34.565 1.00 50.44 81 LYS A O 1
ATOM 631 N N . ILE A 1 82 ? 3.234 -1.848 -34.377 1.00 48.12 82 ILE A N 1
ATOM 632 C CA . ILE A 1 82 ? 3.318 -0.932 -35.535 1.00 48.12 82 ILE A CA 1
ATOM 633 C C . ILE A 1 82 ? 4.269 0.245 -35.264 1.00 48.12 82 ILE A C 1
ATOM 635 O O . ILE A 1 82 ? 4.947 0.687 -36.191 1.00 48.12 82 ILE A O 1
ATOM 639 N N . HIS A 1 83 ? 4.436 0.684 -34.011 1.00 46.28 83 HIS A N 1
ATOM 640 C CA . HIS A 1 83 ? 5.453 1.693 -33.665 1.00 46.28 83 HIS A CA 1
ATOM 641 C C . HIS A 1 83 ? 6.899 1.205 -33.873 1.00 46.28 83 HIS A C 1
ATOM 643 O O . HIS A 1 83 ? 7.811 2.019 -33.939 1.00 46.28 83 HIS A O 1
ATOM 649 N N . LYS A 1 84 ? 7.112 -0.102 -34.081 1.00 45.34 84 LYS A N 1
ATOM 650 C CA . LYS A 1 84 ? 8.406 -0.681 -34.475 1.00 45.34 84 LYS A CA 1
ATOM 651 C C . LYS A 1 84 ? 8.690 -0.578 -35.987 1.00 45.34 84 LYS A C 1
ATOM 653 O O . LYS A 1 84 ? 9.777 -0.939 -36.421 1.00 45.34 84 LYS A O 1
ATOM 658 N N . ARG A 1 85 ? 7.725 -0.149 -36.816 1.00 41.38 85 ARG A N 1
ATOM 659 C CA . ARG A 1 85 ? 7.795 -0.261 -38.291 1.00 41.38 85 ARG A CA 1
ATOM 660 C C . ARG A 1 85 ? 7.659 1.047 -39.075 1.00 41.38 85 ARG A C 1
ATOM 662 O O . ARG A 1 85 ? 7.583 0.985 -40.297 1.00 41.38 85 ARG A O 1
ATOM 669 N N . HIS A 1 86 ? 7.625 2.217 -38.443 1.00 41.94 86 HIS A N 1
ATOM 670 C CA . HIS A 1 86 ? 7.570 3.493 -39.174 1.00 41.94 86 HIS A CA 1
ATOM 671 C C . HIS A 1 86 ? 8.752 4.397 -38.820 1.00 41.94 86 HIS A C 1
ATOM 673 O O . HIS A 1 86 ? 8.648 5.319 -38.019 1.00 41.94 86 HIS A O 1
ATOM 679 N N . GLY A 1 87 ? 9.878 4.103 -39.469 1.00 34.59 87 GLY A N 1
ATOM 680 C CA . GLY A 1 87 ? 11.058 4.952 -39.567 1.00 34.59 87 GLY A CA 1
ATOM 681 C C . GLY A 1 87 ? 11.787 4.648 -40.878 1.00 34.59 87 GLY A C 1
ATOM 682 O O . GLY A 1 87 ? 12.627 3.762 -40.907 1.00 34.59 87 GLY A O 1
ATOM 683 N N . ASN A 1 88 ? 11.399 5.371 -41.934 1.00 37.09 88 ASN A N 1
ATOM 684 C CA . ASN A 1 88 ? 12.022 5.537 -43.256 1.00 37.09 88 ASN A CA 1
ATOM 685 C C . ASN A 1 88 ? 12.474 4.310 -44.076 1.00 37.09 88 ASN A C 1
ATOM 687 O O . ASN A 1 88 ? 13.522 3.714 -43.844 1.00 37.09 88 ASN A O 1
ATOM 691 N N . ASP A 1 89 ? 11.750 4.103 -45.182 1.00 37.66 89 ASP A N 1
ATOM 692 C CA . ASP A 1 89 ? 12.234 3.454 -46.398 1.00 37.66 89 ASP A CA 1
ATOM 693 C C . ASP A 1 89 ? 13.391 4.247 -47.027 1.00 37.66 89 ASP A C 1
ATOM 695 O O . ASP A 1 89 ? 13.250 5.403 -47.431 1.00 37.66 89 ASP A O 1
ATOM 699 N N . SER A 1 90 ? 14.535 3.590 -47.180 1.00 41.91 90 SER A N 1
ATOM 700 C CA . SER A 1 90 ? 15.500 3.852 -48.247 1.00 41.91 90 SER A CA 1
ATOM 701 C C . SER A 1 90 ? 16.228 2.547 -48.553 1.00 41.91 90 SER A C 1
ATOM 703 O O . SER A 1 90 ? 16.892 1.972 -47.696 1.00 41.91 90 SER A O 1
ATOM 705 N N . ASN A 1 91 ? 16.046 2.070 -49.783 1.00 43.34 91 ASN A N 1
ATOM 706 C CA . ASN A 1 91 ? 16.650 0.875 -50.362 1.00 43.34 91 ASN A CA 1
ATOM 707 C C . ASN A 1 91 ? 18.138 0.696 -50.003 1.00 43.34 91 ASN A C 1
ATOM 709 O O . ASN A 1 91 ? 18.975 1.438 -50.510 1.00 43.34 91 ASN A O 1
ATOM 713 N N . HIS A 1 92 ? 18.478 -0.377 -49.283 1.00 37.31 92 HIS A N 1
ATOM 714 C CA . HIS A 1 92 ? 19.626 -1.214 -49.640 1.00 37.31 92 HIS A CA 1
ATOM 715 C C . HIS A 1 92 ? 19.516 -2.612 -49.016 1.00 37.31 92 HIS A C 1
ATOM 717 O O . HIS A 1 92 ? 19.404 -2.784 -47.807 1.00 37.31 92 HIS A O 1
ATOM 723 N N . SER A 1 93 ? 19.562 -3.625 -49.879 1.00 42.78 93 SER A N 1
ATOM 724 C CA . SER A 1 93 ? 19.779 -5.027 -49.532 1.00 42.78 93 SER A CA 1
ATOM 725 C C . SER A 1 93 ? 21.054 -5.209 -48.701 1.00 42.78 93 SER A C 1
ATOM 727 O O . SER A 1 93 ? 22.133 -4.984 -49.242 1.00 42.78 93 SER A O 1
ATOM 729 N N . GLN A 1 94 ? 20.941 -5.703 -47.463 1.00 40.47 94 GLN A N 1
ATOM 730 C CA . GLN A 1 94 ? 21.902 -6.639 -46.864 1.00 40.47 94 GLN A CA 1
ATOM 731 C C . GLN A 1 94 ? 21.373 -7.254 -45.558 1.00 40.47 94 GLN A C 1
ATOM 733 O O . GLN A 1 94 ? 20.942 -6.566 -44.637 1.00 40.47 94 GLN A O 1
ATOM 738 N N . ASN A 1 95 ? 21.432 -8.586 -45.504 1.00 44.53 95 ASN A N 1
ATOM 739 C CA . ASN A 1 95 ? 21.301 -9.401 -44.304 1.00 44.53 95 ASN A CA 1
ATOM 740 C C . ASN A 1 95 ? 22.307 -8.956 -43.242 1.00 44.53 95 ASN A C 1
ATOM 742 O O . ASN A 1 95 ? 23.495 -9.098 -43.485 1.00 44.53 95 ASN A O 1
ATOM 746 N N . HIS A 1 96 ? 21.832 -8.535 -42.070 1.00 40.59 96 HIS A N 1
ATOM 747 C CA . HIS A 1 96 ? 22.405 -8.852 -40.759 1.00 40.59 96 HIS A CA 1
ATOM 748 C C . HIS A 1 96 ? 21.337 -8.538 -39.704 1.00 40.59 96 HIS A C 1
ATOM 750 O O . HIS A 1 96 ? 20.878 -7.404 -39.591 1.00 40.59 96 HIS A O 1
ATOM 756 N N . SER A 1 97 ? 20.919 -9.546 -38.936 1.00 45.69 97 SER A N 1
ATOM 757 C CA . SER A 1 97 ? 20.117 -9.374 -37.723 1.00 45.69 97 SER A CA 1
ATOM 758 C C . SER A 1 97 ? 20.958 -8.646 -36.672 1.00 45.69 97 SER A C 1
ATOM 760 O O . SER A 1 97 ? 21.541 -9.266 -35.788 1.00 45.69 97 SER A O 1
ATOM 762 N N . ALA A 1 98 ? 21.073 -7.326 -36.804 1.00 41.66 98 ALA A N 1
ATOM 763 C CA . ALA A 1 98 ? 21.606 -6.476 -35.758 1.00 41.66 98 ALA A CA 1
ATOM 764 C C . ALA A 1 98 ? 20.597 -6.504 -34.607 1.00 41.66 98 ALA A C 1
ATOM 766 O O . ALA A 1 98 ? 19.462 -6.045 -34.757 1.00 41.66 98 ALA A O 1
ATOM 767 N N . ALA A 1 99 ? 20.987 -7.100 -33.481 1.00 51.88 99 ALA A N 1
ATOM 768 C CA . ALA A 1 99 ? 20.261 -6.937 -32.233 1.00 51.88 99 ALA A CA 1
ATOM 769 C C . ALA A 1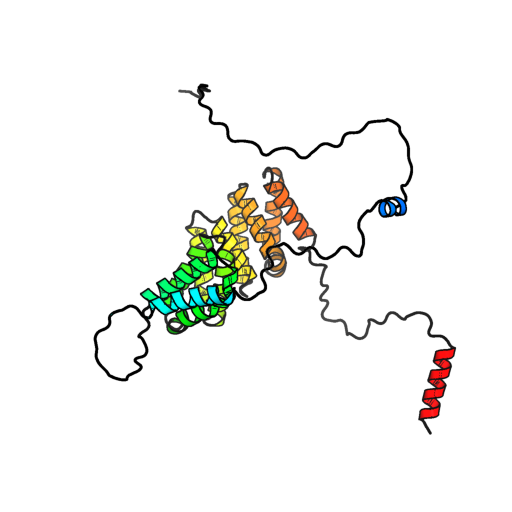 99 ? 20.071 -5.430 -32.014 1.00 51.88 99 ALA A C 1
ATOM 771 O O . ALA A 1 99 ? 21.050 -4.685 -31.962 1.00 51.88 99 ALA A O 1
ATOM 772 N N . ALA A 1 100 ? 18.815 -4.978 -31.996 1.00 62.47 100 ALA A N 1
ATOM 773 C CA . ALA A 1 100 ? 18.501 -3.586 -31.724 1.00 62.47 100 ALA A CA 1
ATOM 774 C C . ALA A 1 100 ? 19.138 -3.228 -30.377 1.00 62.47 100 ALA A C 1
ATOM 776 O O . ALA A 1 100 ? 18.880 -3.898 -29.378 1.00 62.47 100 ALA A O 1
ATOM 777 N N . ILE A 1 101 ? 20.012 -2.225 -30.375 1.00 63.41 101 ILE A N 1
ATOM 778 C CA . ILE A 1 101 ? 20.611 -1.711 -29.145 1.00 63.41 101 ILE A CA 1
ATOM 779 C C . ILE A 1 101 ? 19.445 -1.246 -28.255 1.00 63.41 101 ILE A C 1
ATOM 781 O O . ILE A 1 101 ? 18.608 -0.488 -28.755 1.00 63.41 101 ILE A O 1
ATOM 785 N N . PRO A 1 102 ? 19.349 -1.695 -26.989 1.00 72.69 102 PRO A N 1
ATOM 786 C CA . PRO A 1 102 ? 18.273 -1.281 -26.094 1.00 72.69 102 PRO A CA 1
ATOM 787 C C . PRO A 1 102 ? 18.243 0.249 -25.977 1.00 72.69 102 PRO A C 1
ATOM 789 O O . PRO A 1 102 ? 19.213 0.852 -25.512 1.00 72.69 102 PRO A O 1
ATOM 792 N N . ASN A 1 103 ? 17.156 0.886 -26.425 1.00 86.44 103 ASN A N 1
ATOM 793 C CA . ASN A 1 103 ? 16.965 2.329 -26.283 1.00 86.44 103 ASN A CA 1
ATOM 794 C C . ASN A 1 103 ? 16.079 2.594 -25.068 1.00 86.44 103 ASN A C 1
ATOM 796 O O . ASN A 1 103 ? 14.851 2.526 -25.152 1.00 86.44 103 ASN A O 1
ATOM 800 N N . ILE A 1 104 ? 16.723 2.950 -23.958 1.00 88.88 104 ILE A N 1
ATOM 801 C CA . ILE A 1 104 ? 16.053 3.147 -22.674 1.00 88.88 104 ILE A CA 1
ATOM 802 C C . ILE A 1 104 ? 14.922 4.179 -22.741 1.00 88.88 104 ILE A C 1
ATOM 804 O O . ILE A 1 104 ? 13.887 3.994 -22.106 1.00 88.88 104 ILE A O 1
ATOM 808 N N . ASP A 1 105 ? 15.058 5.234 -23.545 1.00 91.38 105 ASP A N 1
ATOM 809 C CA . ASP A 1 105 ? 14.036 6.279 -23.624 1.00 91.38 105 ASP A CA 1
ATOM 810 C C . ASP A 1 105 ? 12.746 5.774 -24.277 1.00 91.38 105 ASP A C 1
ATOM 812 O O . ASP A 1 105 ? 11.644 6.169 -23.884 1.00 91.38 105 ASP A O 1
ATOM 816 N N . ASP A 1 106 ? 12.863 4.902 -25.276 1.00 94.12 106 ASP A N 1
ATOM 817 C CA . ASP A 1 106 ? 11.706 4.324 -25.958 1.00 94.12 106 ASP A CA 1
ATOM 818 C C . ASP A 1 106 ? 11.073 3.208 -25.125 1.00 94.12 106 ASP A C 1
ATOM 820 O O . ASP A 1 106 ? 9.843 3.129 -25.039 1.00 94.12 106 ASP A O 1
ATOM 824 N N . ASP A 1 107 ? 11.887 2.425 -24.421 1.00 95.56 107 ASP A N 1
ATOM 825 C CA . ASP A 1 107 ? 11.405 1.401 -23.499 1.00 95.56 107 ASP A CA 1
ATOM 826 C C . ASP A 1 107 ? 10.705 2.024 -22.280 1.00 95.56 107 ASP A C 1
ATOM 828 O O . ASP A 1 107 ? 9.608 1.602 -21.916 1.00 95.56 107 ASP A O 1
ATOM 832 N N . ILE A 1 108 ? 11.211 3.129 -21.722 1.00 95.75 108 ILE A N 1
ATOM 833 C CA . ILE A 1 108 ? 10.524 3.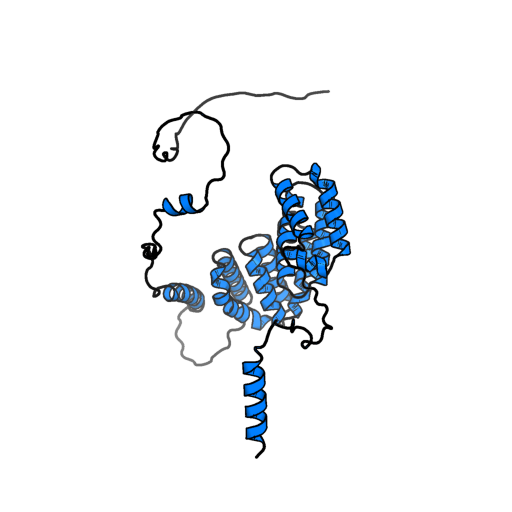872 -20.651 1.00 95.75 108 ILE A CA 1
ATOM 834 C C . ILE A 1 108 ? 9.188 4.453 -21.134 1.00 95.75 108 ILE A C 1
ATOM 836 O O . ILE A 1 108 ? 8.197 4.425 -20.394 1.00 95.75 108 ILE A O 1
ATOM 840 N N . LYS A 1 109 ? 9.102 4.947 -22.378 1.00 96.31 109 LYS A N 1
ATOM 841 C CA . LYS A 1 109 ? 7.813 5.364 -22.964 1.00 96.31 109 LYS A CA 1
ATOM 842 C C . LYS A 1 109 ? 6.856 4.180 -23.083 1.00 96.31 109 LYS A C 1
ATOM 844 O O . LYS A 1 109 ? 5.678 4.329 -22.756 1.00 96.31 109 LYS A O 1
ATOM 849 N N . ARG A 1 110 ? 7.347 3.014 -23.511 1.00 96.81 110 ARG A N 1
ATOM 850 C CA . ARG A 1 110 ? 6.555 1.782 -23.606 1.00 96.81 110 ARG A CA 1
ATOM 851 C C . ARG A 1 110 ? 6.020 1.360 -22.236 1.00 96.81 110 ARG A C 1
ATOM 853 O O . ARG A 1 110 ? 4.825 1.102 -22.119 1.00 96.81 110 ARG A O 1
ATOM 860 N N . LEU A 1 111 ? 6.846 1.386 -21.189 1.00 97.69 111 LEU A N 1
ATOM 861 C CA . LEU A 1 111 ? 6.417 1.095 -19.815 1.00 97.69 111 LEU A CA 1
ATOM 862 C C . LEU A 1 111 ? 5.315 2.053 -19.349 1.00 97.69 111 LEU A C 1
ATOM 864 O O . LEU A 1 111 ? 4.287 1.611 -18.844 1.00 97.69 111 LEU A O 1
ATOM 868 N N . LYS A 1 112 ? 5.465 3.361 -19.592 1.00 97.56 112 LYS A N 1
ATOM 869 C CA . LYS A 1 112 ? 4.426 4.353 -19.258 1.00 97.56 112 LYS A CA 1
ATOM 870 C C . LYS A 1 112 ? 3.112 4.118 -20.007 1.00 97.56 112 LYS A C 1
ATOM 872 O O . LYS A 1 112 ? 2.039 4.323 -19.440 1.00 97.56 112 LYS A O 1
ATOM 877 N N . GLN A 1 113 ? 3.167 3.668 -21.262 1.00 97.94 113 GLN A N 1
ATOM 878 C CA . GLN A 1 113 ? 1.968 3.301 -22.025 1.00 97.94 113 GLN A CA 1
ATOM 879 C C . GLN A 1 113 ? 1.268 2.069 -21.441 1.00 97.94 113 GLN A C 1
ATOM 881 O O . GLN A 1 113 ? 0.039 2.055 -21.358 1.00 97.94 113 GLN A O 1
ATOM 886 N N . ILE A 1 114 ? 2.032 1.062 -21.008 1.00 98.31 114 ILE A N 1
ATOM 887 C CA . ILE A 1 114 ? 1.493 -0.119 -20.321 1.00 98.31 114 ILE A CA 1
ATOM 888 C C . ILE A 1 114 ? 0.796 0.308 -19.030 1.00 98.31 114 ILE A C 1
ATOM 890 O O . ILE A 1 114 ? -0.375 -0.003 -18.844 1.00 98.31 114 ILE A O 1
ATOM 894 N N . ILE A 1 115 ? 1.472 1.101 -18.198 1.00 98.25 115 ILE A N 1
ATOM 895 C CA . ILE A 1 115 ? 0.931 1.647 -16.947 1.00 98.25 115 ILE A CA 1
ATOM 896 C C . ILE A 1 115 ? -0.376 2.417 -17.196 1.00 98.25 115 ILE A C 1
ATOM 898 O O . ILE A 1 115 ? -1.394 2.135 -16.568 1.00 98.25 115 ILE A O 1
ATOM 902 N N . THR A 1 116 ? -0.391 3.314 -18.188 1.00 98.12 116 THR A N 1
ATOM 903 C CA . THR A 1 116 ? -1.597 4.071 -18.577 1.00 98.12 116 THR A CA 1
ATOM 904 C C . THR A 1 116 ? -2.732 3.149 -19.035 1.00 98.12 116 THR A C 1
ATOM 906 O O . THR A 1 116 ? -3.908 3.444 -18.828 1.00 98.12 116 THR A O 1
ATOM 909 N N . THR A 1 117 ? -2.401 2.034 -19.687 1.00 98.19 117 THR A N 1
ATOM 910 C CA . THR A 1 117 ? -3.398 1.053 -20.129 1.00 98.19 117 THR A CA 1
ATOM 911 C C . THR A 1 117 ? -3.962 0.288 -18.936 1.00 98.19 117 THR A C 1
ATOM 913 O O . THR A 1 117 ? -5.177 0.192 -18.820 1.00 98.19 117 THR A O 1
ATOM 916 N N . LEU A 1 118 ? -3.111 -0.162 -18.009 1.00 98.31 118 LEU A N 1
ATOM 917 C CA . LEU A 1 118 ? -3.519 -0.865 -16.786 1.00 98.31 118 LEU A CA 1
ATOM 918 C C . LEU A 1 118 ? -4.315 0.013 -15.817 1.00 98.31 118 LEU A C 1
ATOM 920 O O . LEU A 1 118 ? -5.155 -0.499 -15.086 1.00 98.31 118 LEU A O 1
ATOM 924 N N . SER A 1 119 ? -4.077 1.324 -15.828 1.00 97.75 119 SER A N 1
ATOM 925 C CA . SER A 1 119 ? -4.901 2.321 -15.135 1.00 97.75 119 SER A CA 1
ATOM 926 C C . SER A 1 119 ? -6.347 2.344 -15.656 1.00 97.75 119 SER A C 1
ATOM 928 O O . SER A 1 119 ? -7.300 2.442 -14.882 1.00 97.75 119 SER A O 1
ATOM 930 N N . ARG A 1 120 ? -6.528 2.245 -16.980 1.00 97.75 120 ARG A N 1
ATOM 931 C CA . ARG A 1 120 ? -7.839 2.360 -17.644 1.00 97.75 120 ARG A CA 1
ATOM 932 C C . ARG A 1 120 ? -8.578 1.034 -17.760 1.00 97.75 120 ARG A C 1
ATOM 934 O O . ARG A 1 120 ? -9.804 1.023 -17.707 1.00 97.75 120 ARG A O 1
ATOM 941 N N . ASP A 1 121 ? -7.838 -0.047 -17.965 1.00 97.38 121 ASP A N 1
ATOM 942 C CA . ASP A 1 121 ? -8.351 -1.402 -18.137 1.00 97.38 121 ASP A CA 1
ATOM 943 C C . ASP A 1 121 ? -7.478 -2.401 -17.350 1.00 97.38 121 ASP A C 1
ATOM 945 O O . ASP A 1 121 ? -6.599 -3.057 -17.923 1.00 97.38 121 ASP A O 1
ATOM 949 N N . PRO A 1 122 ? -7.699 -2.529 -16.024 1.00 96.81 122 PRO A N 1
ATOM 950 C CA . PRO A 1 122 ? -6.968 -3.478 -15.182 1.00 96.81 122 PRO A CA 1
ATOM 951 C C . PRO A 1 122 ? -7.111 -4.939 -15.635 1.00 96.81 122 PRO A C 1
ATOM 953 O O . PRO A 1 122 ? -6.254 -5.762 -15.323 1.00 96.81 122 PRO A O 1
ATOM 956 N N . GLY A 1 123 ? -8.159 -5.269 -16.404 1.00 97.06 123 GLY A N 1
ATOM 957 C CA . GLY A 1 123 ? -8.373 -6.607 -16.958 1.00 97.06 123 GLY A CA 1
ATOM 958 C C . GLY A 1 123 ? -7.314 -7.031 -17.982 1.00 97.06 123 GLY A C 1
ATOM 959 O O . GLY A 1 123 ? -7.190 -8.216 -18.272 1.00 97.06 123 GLY A O 1
ATOM 960 N N . GLN A 1 124 ? -6.510 -6.096 -18.503 1.00 96.69 124 GLN A N 1
ATOM 961 C CA . GLN A 1 124 ? -5.397 -6.394 -19.414 1.00 96.69 124 GLN A CA 1
ATOM 962 C C . GLN A 1 124 ? -4.115 -6.829 -18.703 1.00 96.69 124 GLN A C 1
ATOM 964 O O . GLN A 1 124 ? -3.099 -6.997 -19.378 1.00 96.69 124 GLN A O 1
ATOM 969 N N . PHE A 1 125 ? -4.124 -6.978 -17.375 1.00 98.12 125 PHE A N 1
ATOM 970 C CA . PHE A 1 125 ? -2.911 -7.242 -16.605 1.00 98.12 125 PHE A CA 1
ATOM 971 C C . PHE A 1 125 ? -2.089 -8.398 -17.170 1.00 98.12 125 PHE A C 1
ATOM 973 O O . PHE A 1 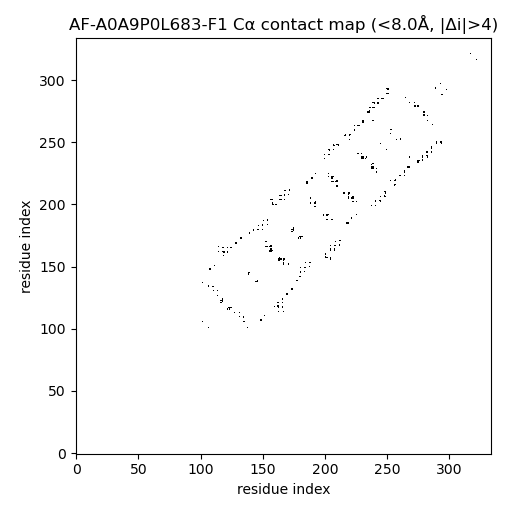125 ? -0.941 -8.193 -17.559 1.00 98.12 125 PHE A O 1
ATOM 980 N N . ASP A 1 126 ? -2.691 -9.580 -17.292 1.00 97.00 126 ASP A N 1
ATOM 981 C CA . ASP A 1 126 ? -1.960 -10.781 -17.700 1.00 97.00 126 ASP A CA 1
ATOM 982 C C . ASP A 1 126 ? -1.480 -10.679 -19.163 1.00 97.00 126 ASP A C 1
ATOM 984 O O . ASP A 1 126 ? -0.376 -11.104 -19.486 1.00 97.00 126 ASP A O 1
ATOM 988 N N . ASN A 1 127 ? -2.237 -9.997 -20.034 1.00 96.25 127 ASN A N 1
ATOM 989 C CA . ASN A 1 127 ? -1.850 -9.759 -21.433 1.00 96.25 127 ASN A CA 1
ATOM 990 C C . ASN A 1 127 ? -0.659 -8.799 -21.585 1.00 96.25 127 ASN A C 1
ATOM 992 O O . ASN A 1 127 ? 0.040 -8.827 -22.601 1.00 96.25 127 ASN A O 1
ATOM 996 N N . LEU A 1 128 ? -0.486 -7.879 -20.634 1.00 98.06 128 LEU A N 1
ATOM 997 C CA . LEU A 1 128 ? 0.542 -6.839 -20.679 1.00 98.06 128 LEU A CA 1
ATOM 998 C C . LEU A 1 128 ? 1.752 -7.164 -19.804 1.00 98.06 128 LEU A C 1
ATOM 1000 O O . LEU A 1 128 ? 2.796 -6.541 -19.998 1.00 98.06 128 LEU A O 1
ATOM 1004 N N . LEU A 1 129 ? 1.632 -8.122 -18.883 1.00 97.81 129 LEU A N 1
ATOM 1005 C CA . LEU A 1 129 ? 2.702 -8.510 -17.972 1.00 97.81 129 LEU A CA 1
ATOM 1006 C C . LEU A 1 129 ? 3.941 -8.991 -18.731 1.00 97.81 129 LEU A C 1
ATOM 1008 O O . LEU A 1 129 ? 5.029 -8.472 -18.494 1.00 97.81 129 LEU A O 1
ATOM 1012 N N . ASP A 1 130 ? 3.782 -9.908 -19.686 1.00 96.31 130 ASP A N 1
ATOM 1013 C CA . ASP A 1 130 ? 4.914 -10.430 -20.464 1.00 96.31 130 ASP A CA 1
ATOM 1014 C C . ASP A 1 130 ? 5.621 -9.308 -21.228 1.00 96.31 130 ASP A C 1
ATOM 1016 O O . ASP A 1 130 ? 6.841 -9.179 -21.191 1.00 96.31 130 ASP A O 1
ATOM 1020 N N . ILE A 1 131 ? 4.843 -8.415 -21.844 1.00 96.88 131 ILE A N 1
ATOM 1021 C CA . ILE A 1 131 ? 5.361 -7.252 -22.568 1.00 96.88 131 ILE A CA 1
ATOM 1022 C C . ILE A 1 131 ? 6.119 -6.307 -21.622 1.00 96.88 131 ILE A C 1
ATOM 1024 O O . ILE A 1 131 ? 7.164 -5.765 -21.995 1.00 96.88 131 ILE A O 1
ATOM 1028 N N . PHE A 1 132 ? 5.600 -6.091 -20.415 1.00 97.81 132 PHE A N 1
ATOM 1029 C CA . PHE A 1 132 ? 6.246 -5.282 -19.388 1.00 97.81 132 PHE A CA 1
ATOM 1030 C C . PHE A 1 132 ? 7.586 -5.897 -18.967 1.00 97.81 132 PHE A C 1
ATOM 1032 O O . PHE A 1 132 ? 8.604 -5.205 -18.981 1.00 97.81 132 PHE A O 1
ATOM 1039 N N . MET A 1 133 ? 7.608 -7.200 -18.679 1.00 97.06 133 MET A N 1
ATOM 1040 C CA . MET A 1 133 ? 8.811 -7.918 -18.257 1.00 97.06 133 MET A CA 1
ATOM 1041 C C . MET A 1 133 ? 9.858 -7.987 -19.371 1.00 97.06 133 MET A C 1
ATOM 1043 O O . MET A 1 133 ? 11.007 -7.625 -19.137 1.00 97.06 133 MET A O 1
ATOM 1047 N N . GLU A 1 134 ? 9.474 -8.339 -20.601 1.00 95.62 134 GLU A N 1
ATOM 1048 C CA . GLU A 1 134 ? 10.365 -8.336 -21.773 1.00 95.62 134 GLU A CA 1
ATOM 1049 C C . GLU A 1 134 ? 11.040 -6.980 -22.001 1.00 95.62 134 GLU A C 1
ATOM 1051 O O . GLU A 1 134 ? 12.194 -6.922 -22.422 1.00 95.62 134 GLU A O 1
ATOM 1056 N N . THR A 1 135 ? 10.328 -5.887 -21.713 1.00 96.00 135 THR A N 1
ATOM 1057 C CA . THR A 1 135 ? 10.866 -4.525 -21.828 1.00 96.00 135 THR A CA 1
ATOM 1058 C C . THR A 1 135 ? 11.927 -4.240 -20.756 1.00 96.00 135 THR A C 1
ATOM 1060 O O . THR A 1 135 ? 12.848 -3.469 -21.005 1.00 96.00 135 THR A O 1
ATOM 1063 N N . LEU A 1 136 ? 11.833 -4.861 -19.575 1.00 95.12 136 LEU A N 1
ATOM 1064 C CA . LEU A 1 136 ? 12.748 -4.622 -18.453 1.00 95.12 136 LEU A CA 1
ATOM 1065 C C . LEU A 1 136 ? 13.936 -5.583 -18.380 1.00 95.12 136 LEU A C 1
ATOM 1067 O O . LEU A 1 136 ? 14.976 -5.185 -17.858 1.00 95.12 136 LEU A O 1
ATOM 1071 N N . ILE A 1 137 ? 13.817 -6.804 -18.910 1.00 94.50 137 ILE A N 1
ATOM 1072 C CA . ILE A 1 137 ? 14.869 -7.838 -18.863 1.00 94.50 137 ILE A CA 1
ATOM 1073 C C . ILE A 1 137 ? 16.264 -7.312 -19.260 1.00 94.50 137 ILE A C 1
ATOM 1075 O O . ILE A 1 137 ? 17.222 -7.607 -18.540 1.00 94.50 137 ILE A O 1
ATOM 1079 N N . PRO A 1 138 ? 16.433 -6.509 -20.335 1.00 94.62 138 PRO A N 1
ATOM 1080 C CA . PRO A 1 138 ? 17.752 -5.992 -20.714 1.00 94.62 138 PRO A CA 1
ATOM 1081 C C . PRO A 1 138 ? 18.422 -5.115 -19.644 1.00 94.62 138 PRO A C 1
ATOM 1083 O O . PRO A 1 138 ? 19.636 -4.924 -19.685 1.00 94.62 138 PRO A O 1
ATOM 1086 N N . TYR A 1 139 ? 17.647 -4.589 -18.693 1.00 93.38 139 TYR A N 1
ATOM 1087 C CA . TYR A 1 139 ? 18.064 -3.601 -17.701 1.00 93.38 139 TYR A CA 1
ATOM 1088 C C . TYR A 1 139 ? 18.188 -4.159 -16.279 1.00 93.38 139 TYR A C 1
ATOM 1090 O O . TYR A 1 139 ? 18.460 -3.397 -15.359 1.00 93.38 139 TYR A O 1
ATOM 1098 N N . PHE A 1 140 ? 18.036 -5.470 -16.063 1.00 92.81 140 PHE A N 1
ATOM 1099 C CA . PHE A 1 140 ? 18.116 -6.057 -14.714 1.00 92.81 140 PHE A CA 1
ATOM 1100 C C . PHE A 1 140 ? 19.480 -5.872 -14.031 1.00 92.81 140 PHE A C 1
ATOM 1102 O O . PHE A 1 140 ? 19.560 -5.840 -12.810 1.00 92.81 140 PHE A O 1
ATOM 1109 N N . ASN A 1 141 ? 20.547 -5.676 -14.808 1.00 90.88 141 ASN A N 1
ATOM 1110 C CA . ASN A 1 141 ? 21.875 -5.361 -14.270 1.00 90.88 141 ASN A CA 1
ATOM 1111 C C . ASN A 1 141 ? 22.152 -3.846 -14.182 1.00 90.88 141 ASN A C 1
ATOM 1113 O O . ASN A 1 141 ? 23.224 -3.445 -13.732 1.00 90.88 141 ASN A O 1
ATOM 1117 N N . ASP A 1 142 ? 21.219 -2.998 -14.625 1.00 92.94 142 ASP A N 1
ATOM 1118 C CA . ASP A 1 142 ? 21.326 -1.540 -14.561 1.00 92.94 142 ASP A CA 1
ATOM 1119 C C . ASP A 1 142 ? 20.460 -0.990 -13.422 1.00 92.94 142 ASP A C 1
ATOM 1121 O O . ASP A 1 142 ? 19.282 -0.652 -13.582 1.00 92.94 142 ASP A O 1
ATOM 1125 N N . LEU A 1 143 ? 21.086 -0.859 -12.251 1.00 92.00 143 LEU A N 1
ATOM 1126 C CA . LEU A 1 143 ? 20.444 -0.352 -11.039 1.00 92.00 143 LEU A CA 1
ATOM 1127 C C . LEU A 1 143 ? 19.830 1.041 -11.228 1.00 92.00 143 LEU A C 1
ATOM 1129 O O . LEU A 1 143 ? 18.765 1.315 -10.683 1.00 92.00 143 LEU A O 1
ATOM 1133 N N . MET A 1 144 ? 20.452 1.923 -12.017 1.00 92.12 144 MET A N 1
ATOM 1134 C CA . MET A 1 144 ? 19.935 3.282 -12.219 1.00 92.12 144 MET A CA 1
ATOM 1135 C C . MET A 1 144 ? 18.627 3.269 -13.010 1.00 92.12 144 MET A C 1
ATOM 1137 O O . MET A 1 144 ? 17.686 4.010 -12.693 1.00 92.12 144 MET A O 1
ATOM 1141 N N . THR A 1 145 ? 18.545 2.391 -14.008 1.00 93.00 145 THR A N 1
ATOM 1142 C CA . THR A 1 145 ? 17.310 2.163 -14.755 1.00 93.00 145 THR A CA 1
ATOM 1143 C C . THR A 1 145 ? 16.245 1.533 -13.864 1.00 93.00 145 THR A C 1
ATOM 1145 O O . THR A 1 145 ? 15.130 2.052 -13.798 1.00 93.00 145 THR A O 1
ATOM 1148 N N . LEU A 1 146 ? 16.574 0.488 -13.102 1.00 92.94 146 LEU A N 1
ATOM 1149 C CA . LEU A 1 146 ? 15.629 -0.140 -12.172 1.00 92.94 146 LEU A CA 1
ATOM 1150 C C . LEU A 1 146 ? 15.099 0.842 -11.123 1.00 92.94 146 LEU A C 1
ATOM 1152 O O . LEU A 1 146 ? 13.900 0.861 -10.844 1.00 92.94 146 LEU A O 1
ATOM 1156 N N . PHE A 1 147 ? 15.948 1.722 -10.591 1.00 93.19 147 PHE A N 1
ATOM 1157 C CA . PHE A 1 147 ? 15.519 2.761 -9.656 1.00 93.19 147 PHE A CA 1
ATOM 1158 C C . PHE A 1 147 ? 14.599 3.781 -10.321 1.00 93.19 147 PHE A C 1
ATOM 1160 O O . PHE A 1 147 ? 13.645 4.249 -9.692 1.00 93.19 147 PHE A O 1
ATOM 1167 N N . THR A 1 148 ? 14.844 4.120 -11.586 1.00 94.50 148 THR A N 1
ATOM 1168 C CA . THR A 1 148 ? 13.926 4.942 -12.386 1.00 94.50 148 THR A CA 1
ATOM 1169 C C . THR A 1 148 ? 12.579 4.245 -12.580 1.00 94.50 148 THR A C 1
ATOM 1171 O O . THR A 1 148 ? 11.535 4.875 -12.424 1.00 94.50 148 THR A O 1
ATOM 1174 N N . VAL A 1 149 ? 12.570 2.945 -12.858 1.00 95.38 149 VAL A N 1
ATOM 1175 C CA . VAL A 1 149 ? 11.337 2.160 -13.010 1.00 95.38 149 VAL A CA 1
ATOM 1176 C C . VAL A 1 149 ? 10.568 2.092 -11.690 1.00 95.38 149 VAL A C 1
ATOM 1178 O O . VAL A 1 149 ? 9.367 2.362 -11.673 1.00 95.38 149 VAL A O 1
ATOM 1181 N N . ALA A 1 150 ? 11.256 1.840 -10.572 1.00 95.81 150 ALA A N 1
ATOM 1182 C CA . ALA A 1 150 ? 10.659 1.840 -9.236 1.00 95.81 150 ALA A CA 1
ATOM 1183 C C . ALA A 1 150 ? 10.013 3.192 -8.928 1.00 95.81 150 ALA A C 1
ATOM 1185 O O . ALA A 1 150 ? 8.894 3.253 -8.423 1.00 95.81 150 ALA A O 1
ATOM 1186 N N . LYS A 1 151 ? 10.701 4.285 -9.289 1.00 95.12 151 LYS A N 1
ATOM 1187 C CA . LYS A 1 151 ? 10.172 5.646 -9.171 1.00 95.12 151 LYS A CA 1
ATOM 1188 C C . LYS A 1 151 ? 8.848 5.789 -9.908 1.00 95.12 151 LYS A C 1
ATOM 1190 O O . LYS A 1 151 ? 7.879 6.227 -9.306 1.00 95.12 151 LYS A O 1
ATOM 1195 N N . ILE A 1 152 ? 8.823 5.417 -11.187 1.00 96.50 152 ILE A N 1
ATOM 1196 C CA . ILE A 1 152 ? 7.646 5.564 -12.047 1.00 96.50 152 ILE A CA 1
ATOM 1197 C C . ILE A 1 152 ? 6.469 4.762 -11.483 1.00 96.50 152 ILE A C 1
ATOM 1199 O O . ILE A 1 152 ? 5.370 5.298 -11.382 1.00 96.50 152 ILE A O 1
ATOM 1203 N N . LEU A 1 153 ? 6.694 3.507 -11.079 1.00 97.69 153 LEU A N 1
ATOM 1204 C CA . LEU A 1 153 ? 5.640 2.655 -10.522 1.00 97.69 153 LEU A CA 1
ATOM 1205 C C . LEU A 1 153 ? 5.070 3.220 -9.217 1.00 97.69 153 LEU A C 1
ATOM 1207 O O . LEU A 1 153 ? 3.852 3.283 -9.063 1.00 97.69 153 LEU A O 1
ATOM 1211 N N . VAL A 1 154 ? 5.939 3.657 -8.299 1.00 96.19 154 VAL A N 1
ATOM 1212 C CA . VAL A 1 154 ? 5.531 4.242 -7.013 1.00 96.19 154 VAL A CA 1
ATOM 1213 C C . VAL A 1 154 ? 4.776 5.557 -7.232 1.00 96.19 154 VAL A C 1
ATOM 1215 O O . VAL A 1 154 ? 3.692 5.738 -6.681 1.00 96.19 154 VAL A O 1
ATOM 1218 N N . GLU A 1 155 ? 5.310 6.465 -8.054 1.00 95.38 155 GLU A N 1
ATOM 1219 C CA . GLU A 1 155 ? 4.682 7.761 -8.339 1.00 95.38 155 GLU A CA 1
ATOM 1220 C C . GLU A 1 155 ? 3.307 7.592 -8.993 1.00 95.38 155 GLU A C 1
ATOM 1222 O O . GLU A 1 155 ? 2.352 8.261 -8.584 1.00 95.38 155 GLU A O 1
ATOM 1227 N N . GLU A 1 156 ? 3.176 6.670 -9.951 1.00 97.31 156 GLU A N 1
ATOM 1228 C CA . GLU A 1 156 ? 1.889 6.414 -10.590 1.00 97.31 156 GLU A CA 1
ATOM 1229 C C . GLU A 1 156 ? 0.897 5.771 -9.615 1.00 97.31 156 GLU A C 1
ATOM 1231 O O . GLU A 1 156 ? -0.233 6.234 -9.510 1.00 97.31 156 GLU A O 1
ATOM 1236 N N . ALA A 1 157 ? 1.297 4.758 -8.843 1.00 97.62 157 ALA A N 1
ATOM 1237 C CA . ALA A 1 157 ? 0.392 4.067 -7.919 1.00 97.62 157 ALA A CA 1
ATOM 1238 C C . ALA A 1 157 ? -0.113 4.959 -6.766 1.00 97.62 157 ALA A C 1
ATOM 1240 O O . ALA A 1 157 ? -1.214 4.762 -6.237 1.00 97.62 157 ALA A O 1
ATOM 1241 N N . ILE A 1 158 ? 0.678 5.964 -6.375 1.00 96.00 158 ILE A N 1
ATOM 1242 C CA . ILE A 1 158 ? 0.259 7.007 -5.429 1.00 96.00 158 ILE A CA 1
ATOM 1243 C C . ILE A 1 158 ? -0.699 7.999 -6.105 1.00 96.00 158 ILE A C 1
ATOM 1245 O O . ILE A 1 158 ? -1.649 8.474 -5.475 1.00 96.00 158 ILE A O 1
ATOM 1249 N N . THR A 1 159 ? -0.456 8.346 -7.366 1.00 95.81 159 THR A N 1
ATOM 1250 C CA . THR A 1 159 ? -1.235 9.367 -8.082 1.00 95.81 159 THR A CA 1
ATOM 1251 C C . THR A 1 159 ? -2.580 8.830 -8.562 1.00 95.81 159 THR A C 1
ATOM 1253 O O . THR A 1 159 ? -3.589 9.525 -8.436 1.00 95.81 159 THR A O 1
ATOM 1256 N N . ASP A 1 160 ? -2.612 7.592 -9.049 1.00 96.62 160 ASP A N 1
ATOM 1257 C CA . ASP A 1 160 ? -3.779 6.956 -9.644 1.00 96.62 160 ASP A CA 1
ATOM 1258 C C . ASP A 1 160 ? -4.257 5.738 -8.826 1.00 96.62 160 ASP A C 1
ATOM 1260 O O . ASP A 1 160 ? -3.673 4.650 -8.897 1.00 96.62 160 ASP A O 1
ATOM 1264 N N . PRO A 1 161 ? -5.364 5.881 -8.069 1.00 95.62 161 PRO A N 1
ATOM 1265 C CA . PRO A 1 161 ? -5.963 4.780 -7.324 1.00 95.62 161 PRO A CA 1
ATOM 1266 C C . PRO A 1 161 ? -6.366 3.573 -8.181 1.00 95.62 161 PRO A C 1
ATOM 1268 O O . PRO A 1 161 ? -6.333 2.460 -7.664 1.00 95.62 161 PRO A O 1
ATOM 1271 N N . ASN A 1 162 ? -6.724 3.761 -9.459 1.00 96.88 162 ASN A N 1
ATOM 1272 C CA . ASN A 1 162 ? -7.113 2.650 -10.338 1.00 96.88 162 ASN A CA 1
ATOM 1273 C C . ASN A 1 162 ? -5.907 1.787 -10.715 1.00 96.88 162 ASN A C 1
ATOM 1275 O O . ASN A 1 162 ? -6.028 0.573 -10.868 1.00 96.88 162 ASN A O 1
ATOM 1279 N N . PHE A 1 163 ? -4.733 2.408 -10.834 1.00 98.25 163 PHE A N 1
ATOM 1280 C CA . PHE A 1 163 ? -3.496 1.695 -11.110 1.00 98.25 163 PHE A CA 1
ATOM 1281 C C . PHE A 1 163 ? -2.907 1.039 -9.862 1.00 98.25 163 PHE A C 1
ATOM 1283 O O . PHE A 1 163 ? -2.200 0.049 -9.987 1.00 98.25 163 PHE A O 1
ATOM 1290 N N . ARG A 1 164 ? -3.193 1.548 -8.660 1.00 97.94 164 ARG A N 1
ATOM 1291 C CA . ARG A 1 164 ? -2.523 1.154 -7.411 1.00 97.94 164 ARG A CA 1
ATOM 1292 C C . ARG A 1 164 ? -2.383 -0.359 -7.204 1.00 97.94 164 ARG A C 1
ATOM 1294 O O . ARG A 1 164 ? -1.278 -0.830 -6.940 1.00 97.94 164 ARG A O 1
ATOM 1301 N N . TYR A 1 165 ? -3.477 -1.106 -7.353 1.00 97.94 165 TYR A N 1
ATOM 1302 C CA . TYR A 1 165 ? -3.476 -2.567 -7.226 1.00 97.94 165 TYR A CA 1
ATOM 1303 C C . TYR A 1 165 ? -2.583 -3.230 -8.288 1.00 97.94 165 TYR A C 1
ATOM 1305 O O . TYR A 1 165 ? -1.719 -4.041 -7.956 1.00 97.94 165 TYR A O 1
ATOM 1313 N N . SER A 1 166 ? -2.743 -2.838 -9.557 1.00 98.38 166 SER A N 1
ATOM 1314 C CA . SER A 1 166 ? -1.914 -3.309 -10.674 1.00 98.38 166 SER A CA 1
ATOM 1315 C C . SER A 1 166 ? -0.439 -2.944 -10.488 1.00 98.38 166 SER A C 1
ATOM 1317 O O . SER A 1 166 ? 0.435 -3.750 -10.785 1.00 98.38 166 SER A O 1
ATOM 1319 N N . GLY A 1 167 ? -0.143 -1.757 -9.961 1.00 98.25 167 GLY A N 1
ATOM 1320 C CA . GLY A 1 167 ? 1.208 -1.301 -9.657 1.00 98.25 167 GLY A CA 1
ATOM 1321 C C . GLY A 1 167 ? 1.885 -2.186 -8.615 1.00 98.25 167 GLY A C 1
ATOM 1322 O O . GLY A 1 167 ? 3.014 -2.617 -8.832 1.00 98.25 167 GLY A O 1
ATOM 1323 N N . ALA A 1 168 ? 1.181 -2.532 -7.533 1.00 98.25 168 ALA A N 1
ATOM 1324 C CA . ALA A 1 168 ? 1.689 -3.482 -6.544 1.00 98.25 168 ALA A CA 1
ATOM 1325 C C . ALA A 1 168 ? 1.912 -4.881 -7.153 1.00 98.25 168 ALA A C 1
ATOM 1327 O O . ALA A 1 168 ? 2.952 -5.490 -6.893 1.00 98.25 168 ALA A O 1
ATOM 1328 N N . ARG A 1 169 ? 1.027 -5.340 -8.055 1.00 97.94 169 ARG A N 1
ATOM 1329 C CA . ARG A 1 169 ? 1.205 -6.629 -8.750 1.00 97.94 169 ARG A CA 1
ATOM 1330 C C . ARG A 1 169 ? 2.422 -6.620 -9.668 1.00 97.94 169 ARG A C 1
ATOM 1332 O O . ARG A 1 169 ? 3.166 -7.595 -9.709 1.00 97.94 169 ARG A O 1
ATOM 1339 N N . LEU A 1 170 ? 2.650 -5.530 -10.404 1.00 98.00 170 LEU A N 1
ATOM 1340 C CA . LEU A 1 170 ? 3.854 -5.379 -11.226 1.00 98.00 170 LEU A CA 1
ATOM 1341 C C . LEU A 1 170 ? 5.117 -5.387 -10.364 1.00 98.00 170 LEU A C 1
ATOM 1343 O O . LEU A 1 170 ? 6.083 -6.050 -10.729 1.00 98.00 170 LEU A O 1
ATOM 1347 N N . CYS A 1 171 ? 5.101 -4.703 -9.214 1.00 97.62 171 CYS A N 1
ATOM 1348 C CA . CYS A 1 171 ? 6.205 -4.743 -8.256 1.00 97.62 171 CYS A CA 1
ATOM 1349 C C . CYS A 1 171 ? 6.497 -6.173 -7.791 1.00 97.62 171 CYS A C 1
ATOM 1351 O O . CYS A 1 171 ? 7.661 -6.564 -7.807 1.00 97.62 171 CYS A O 1
ATOM 1353 N N . PHE A 1 172 ? 5.460 -6.952 -7.454 1.00 96.94 172 PHE A N 1
ATOM 1354 C CA . PHE A 1 172 ? 5.600 -8.368 -7.108 1.00 96.94 172 PHE A CA 1
ATOM 1355 C C . PHE A 1 172 ? 6.298 -9.151 -8.229 1.00 96.94 172 PHE A C 1
ATOM 1357 O O . PHE A 1 172 ? 7.327 -9.773 -7.995 1.00 96.94 172 PHE A O 1
ATOM 1364 N N . HIS A 1 173 ? 5.813 -9.083 -9.471 1.00 96.06 173 HIS A N 1
ATOM 1365 C CA . HIS A 1 173 ? 6.450 -9.819 -10.570 1.00 96.06 173 HIS A CA 1
ATOM 1366 C C . HIS A 1 173 ? 7.885 -9.360 -10.847 1.00 96.06 173 HIS A C 1
ATOM 1368 O O . HIS A 1 173 ? 8.746 -10.186 -11.155 1.00 96.06 173 HIS A O 1
ATOM 1374 N N . LEU A 1 174 ? 8.163 -8.063 -10.722 1.00 95.19 174 LEU A N 1
ATOM 1375 C CA . LEU A 1 174 ? 9.494 -7.525 -10.962 1.00 95.19 174 LEU A CA 1
ATOM 1376 C C . LEU A 1 174 ? 10.498 -8.006 -9.911 1.00 95.19 174 LEU A C 1
ATOM 1378 O O . LEU A 1 174 ? 11.573 -8.466 -10.285 1.00 95.19 174 LEU A O 1
ATOM 1382 N N . GLU A 1 175 ? 10.150 -7.987 -8.621 1.00 94.00 175 GLU A N 1
ATOM 1383 C CA . GLU A 1 175 ? 11.072 -8.441 -7.571 1.00 94.00 175 GLU A CA 1
ATOM 1384 C C . GLU A 1 175 ? 11.366 -9.945 -7.623 1.00 94.00 175 GLU A C 1
ATOM 1386 O O . GLU A 1 175 ? 12.468 -10.356 -7.267 1.00 94.00 175 GLU A O 1
ATOM 1391 N N . GLN A 1 176 ? 10.419 -10.765 -8.101 1.00 92.44 176 GLN A N 1
ATOM 1392 C CA . GLN A 1 176 ? 10.642 -12.206 -8.259 1.00 92.44 176 GLN A CA 1
ATOM 1393 C C . GLN A 1 176 ? 11.711 -12.500 -9.318 1.00 92.44 176 GLN A C 1
ATOM 1395 O O . GLN A 1 176 ? 12.400 -13.512 -9.239 1.00 92.44 176 GLN A O 1
ATOM 1400 N N . ASN A 1 177 ? 11.854 -11.612 -10.305 1.00 90.69 177 ASN A N 1
ATOM 1401 C CA . ASN A 1 177 ? 12.802 -11.764 -11.407 1.00 90.69 177 ASN A CA 1
ATOM 1402 C C . ASN A 1 177 ? 14.077 -10.921 -11.227 1.00 90.69 177 ASN A C 1
ATOM 1404 O O . ASN A 1 177 ? 15.090 -11.216 -11.855 1.00 90.69 177 ASN A O 1
ATOM 1408 N N . CYS A 1 178 ? 14.035 -9.886 -10.384 1.00 90.88 178 CYS A N 1
ATOM 1409 C CA . CYS A 1 178 ? 15.144 -8.977 -10.109 1.00 90.88 178 CYS A CA 1
ATOM 1410 C C . CYS A 1 178 ? 15.123 -8.535 -8.630 1.00 90.88 178 CYS A C 1
ATOM 1412 O O . CYS A 1 178 ? 14.535 -7.502 -8.289 1.00 90.88 178 CYS A O 1
ATOM 1414 N N . PRO A 1 179 ? 15.753 -9.305 -7.723 1.00 88.12 179 PRO A N 1
ATOM 1415 C CA . PRO A 1 179 ? 15.788 -8.999 -6.292 1.00 88.12 179 PRO A CA 1
ATOM 1416 C C . PRO A 1 179 ? 16.437 -7.651 -5.950 1.00 88.12 179 PRO A C 1
ATOM 1418 O O . PRO A 1 179 ? 16.132 -7.072 -4.910 1.00 88.12 179 PRO A O 1
ATOM 1421 N N . GLU A 1 180 ? 17.300 -7.113 -6.813 1.00 86.31 180 GLU A N 1
ATOM 1422 C CA . GLU A 1 180 ? 17.927 -5.795 -6.666 1.00 86.31 180 GLU A CA 1
ATOM 1423 C C . GLU A 1 180 ? 16.891 -4.660 -6.616 1.00 86.31 180 GLU A C 1
ATOM 1425 O O . GLU A 1 180 ? 17.119 -3.631 -5.976 1.00 86.31 180 GLU A O 1
ATOM 1430 N N . PHE A 1 181 ? 15.719 -4.862 -7.226 1.00 89.00 181 PHE A N 1
ATOM 1431 C CA . PHE A 1 181 ? 14.594 -3.928 -7.184 1.00 89.00 181 PHE A CA 1
ATOM 1432 C C . PHE A 1 181 ? 13.996 -3.768 -5.774 1.00 89.00 181 PHE A C 1
ATOM 1434 O O . PHE A 1 181 ? 13.481 -2.704 -5.419 1.00 89.00 181 PHE A O 1
ATOM 1441 N N . ARG A 1 182 ? 14.095 -4.812 -4.942 1.00 89.00 182 ARG A N 1
ATOM 1442 C CA . ARG A 1 182 ? 13.417 -4.928 -3.643 1.00 89.00 182 ARG A CA 1
ATOM 1443 C C . ARG A 1 182 ? 13.749 -3.804 -2.670 1.00 89.00 182 ARG A C 1
ATOM 1445 O O . ARG A 1 182 ? 12.865 -3.320 -1.968 1.00 89.00 182 ARG A O 1
ATOM 1452 N N . ALA A 1 183 ? 15.022 -3.421 -2.580 1.00 86.19 183 ALA A N 1
ATOM 1453 C CA . ALA A 1 183 ? 15.478 -2.454 -1.579 1.00 86.19 183 ALA A CA 1
ATOM 1454 C C . ALA A 1 183 ? 14.951 -1.035 -1.853 1.00 86.19 183 ALA A C 1
ATOM 1456 O O . ALA A 1 183 ? 14.767 -0.248 -0.925 1.00 86.19 183 ALA A O 1
ATOM 1457 N N . GLU A 1 184 ? 14.669 -0.722 -3.117 1.00 90.19 184 GLU A N 1
ATOM 1458 C CA . GLU A 1 184 ? 14.312 0.627 -3.544 1.00 90.19 184 GLU A CA 1
ATOM 1459 C C . GLU A 1 184 ? 12.853 0.985 -3.214 1.00 90.19 184 GLU A C 1
ATOM 1461 O O . GLU A 1 184 ? 12.551 2.130 -2.870 1.00 90.19 184 GLU A O 1
ATOM 1466 N N . LEU A 1 185 ? 11.932 0.018 -3.273 1.00 93.31 185 LEU A N 1
ATOM 1467 C CA . LEU A 1 185 ? 10.509 0.245 -2.996 1.00 93.31 185 LEU A CA 1
ATOM 1468 C C . LEU A 1 185 ? 10.219 0.813 -1.592 1.00 93.31 185 LEU A C 1
ATOM 1470 O O . LEU A 1 185 ? 9.566 1.860 -1.514 1.00 93.31 185 LEU A O 1
ATOM 1474 N N . PRO A 1 186 ? 10.646 0.175 -0.481 1.00 93.25 186 PRO A N 1
ATOM 1475 C CA . PRO A 1 186 ? 10.356 0.686 0.856 1.00 93.25 186 PRO A CA 1
ATOM 1476 C C . PRO A 1 186 ? 11.031 2.039 1.105 1.00 93.25 186 PRO A C 1
ATOM 1478 O O . PRO A 1 186 ? 10.391 2.923 1.672 1.00 93.25 186 PRO A O 1
ATOM 1481 N N . LEU A 1 187 ? 12.255 2.246 0.601 1.00 92.62 187 LEU A N 1
ATOM 1482 C CA . LEU A 1 187 ? 12.972 3.520 0.719 1.00 92.62 187 LEU A CA 1
ATOM 1483 C C . LEU A 1 187 ? 12.200 4.666 0.045 1.00 92.62 187 LEU A C 1
ATOM 1485 O O . LEU A 1 187 ? 12.054 5.753 0.607 1.00 92.62 187 LEU A O 1
ATOM 1489 N N . ARG A 1 188 ? 11.648 4.421 -1.150 1.00 92.44 188 ARG A N 1
ATOM 1490 C CA . ARG A 1 188 ? 10.799 5.398 -1.848 1.00 92.44 188 ARG A CA 1
ATOM 1491 C C . ARG A 1 188 ? 9.500 5.672 -1.106 1.00 92.44 188 ARG A C 1
ATOM 1493 O O . ARG A 1 188 ? 9.092 6.828 -1.015 1.00 92.44 188 ARG A O 1
ATOM 1500 N N . CYS A 1 189 ? 8.857 4.634 -0.578 1.00 94.44 189 CYS A N 1
ATOM 1501 C CA . CYS A 1 189 ? 7.628 4.784 0.196 1.00 94.44 189 CYS A CA 1
ATOM 1502 C C . CYS A 1 189 ? 7.861 5.639 1.450 1.00 94.44 189 CYS A C 1
ATOM 1504 O O . CYS A 1 189 ? 7.117 6.589 1.686 1.00 94.44 189 CYS A O 1
ATOM 1506 N N . GLU A 1 190 ? 8.926 5.360 2.2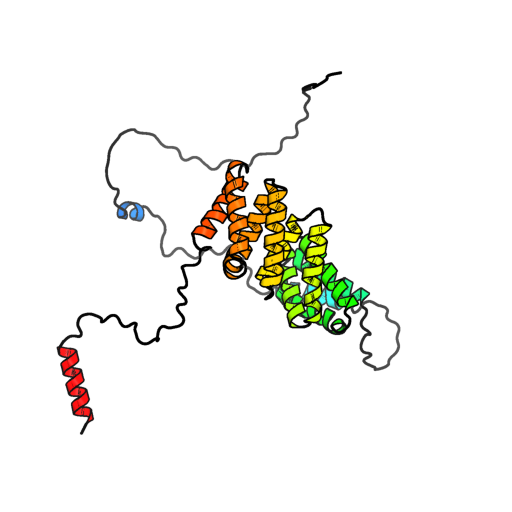04 1.00 92.75 190 GLU A N 1
ATOM 1507 C CA . GLU A 1 190 ? 9.319 6.134 3.385 1.00 92.75 190 GLU A CA 1
ATOM 1508 C C . GLU A 1 190 ? 9.605 7.597 3.029 1.00 92.75 190 GLU A C 1
ATOM 1510 O O . GLU A 1 190 ? 9.056 8.513 3.646 1.00 92.75 190 GLU A O 1
ATOM 1515 N N . LYS A 1 191 ? 10.375 7.834 1.961 1.00 92.44 191 LYS A N 1
ATOM 1516 C CA . LYS A 1 191 ? 10.631 9.185 1.452 1.00 92.44 191 LYS A CA 1
ATOM 1517 C C . LYS A 1 191 ? 9.331 9.932 1.133 1.00 92.44 191 LYS A C 1
ATOM 1519 O O . LYS A 1 191 ? 9.158 11.077 1.551 1.00 92.44 191 LYS A O 1
ATOM 1524 N N . HIS A 1 192 ? 8.389 9.292 0.440 1.00 92.38 192 HIS A N 1
ATOM 1525 C CA . HIS A 1 192 ? 7.097 9.906 0.138 1.00 92.38 192 HIS A CA 1
ATOM 1526 C C . HIS A 1 192 ? 6.242 10.144 1.389 1.00 92.38 192 HIS A C 1
ATOM 1528 O O . HIS A 1 192 ? 5.541 11.151 1.436 1.00 92.38 192 HIS A O 1
ATOM 1534 N N . LEU A 1 193 ? 6.303 9.292 2.414 1.00 90.62 193 LEU A N 1
ATOM 1535 C CA . LEU A 1 193 ? 5.616 9.558 3.682 1.00 90.62 193 LEU A CA 1
ATOM 1536 C C . LEU A 1 193 ? 6.147 10.829 4.361 1.00 90.62 193 LEU A C 1
ATOM 1538 O O . LEU A 1 193 ? 5.366 11.570 4.960 1.00 90.62 193 LEU A O 1
ATOM 1542 N N . LEU A 1 194 ? 7.452 11.098 4.267 1.00 87.69 194 LEU A N 1
ATOM 1543 C CA . LEU A 1 194 ? 8.084 12.276 4.869 1.00 87.69 194 LEU A CA 1
ATOM 1544 C C . LEU A 1 194 ? 7.833 13.562 4.068 1.00 87.69 194 LEU A C 1
ATOM 1546 O O . LEU A 1 194 ? 7.532 14.600 4.657 1.00 87.69 194 LEU A O 1
ATOM 1550 N N . GLU A 1 195 ? 7.946 13.499 2.740 1.00 86.12 195 GLU A N 1
ATOM 1551 C CA . GLU A 1 195 ? 7.958 14.682 1.866 1.00 86.12 195 GLU A CA 1
ATOM 1552 C C . GLU A 1 195 ? 6.584 15.043 1.274 1.00 86.12 195 GLU A C 1
ATOM 1554 O O . GLU A 1 195 ? 6.346 16.197 0.906 1.00 86.12 195 GLU A O 1
ATOM 1559 N N . ASN A 1 196 ? 5.671 14.076 1.129 1.00 74.31 196 ASN A N 1
ATOM 1560 C CA . ASN A 1 196 ? 4.459 14.253 0.330 1.00 74.31 196 ASN A CA 1
ATOM 1561 C C . ASN A 1 196 ? 3.275 14.769 1.163 1.00 74.31 196 ASN A C 1
ATOM 1563 O O . ASN A 1 196 ? 2.980 14.272 2.249 1.00 74.31 196 ASN A O 1
ATOM 1567 N N . ARG A 1 197 ? 2.513 15.718 0.600 1.00 73.50 197 ARG A N 1
ATOM 1568 C CA . ARG A 1 197 ? 1.232 16.172 1.174 1.00 73.50 197 ARG A CA 1
ATOM 1569 C C . ARG A 1 197 ? 0.144 15.097 1.106 1.00 73.50 197 ARG A C 1
ATOM 1571 O O . ARG A 1 197 ? -0.826 15.178 1.850 1.00 73.50 197 ARG A O 1
ATOM 1578 N N . ASN A 1 198 ? 0.287 14.105 0.226 1.00 86.12 198 ASN A N 1
ATOM 1579 C CA . ASN A 1 198 ? -0.712 13.064 0.000 1.00 86.12 198 ASN A CA 1
ATOM 1580 C C . ASN A 1 198 ? -0.376 11.758 0.739 1.00 86.12 198 ASN A C 1
ATOM 1582 O O . ASN A 1 198 ? -0.244 10.692 0.138 1.00 86.12 198 ASN A O 1
ATOM 1586 N N . MET A 1 199 ? -0.222 11.850 2.060 1.00 92.00 199 MET A N 1
ATOM 1587 C CA . MET A 1 199 ? 0.117 10.702 2.907 1.00 92.00 199 MET A CA 1
ATOM 1588 C C . MET A 1 199 ? -0.916 9.570 2.820 1.00 92.00 199 MET A C 1
ATOM 1590 O O . MET A 1 199 ? -0.551 8.408 2.970 1.00 92.00 199 MET A O 1
ATOM 1594 N N . HIS A 1 200 ? -2.186 9.888 2.544 1.00 95.69 200 HIS A N 1
ATOM 1595 C CA . HIS A 1 200 ? -3.249 8.890 2.404 1.00 95.69 200 HIS A CA 1
ATOM 1596 C C . HIS A 1 200 ? -3.002 7.950 1.229 1.00 95.69 200 HIS A C 1
ATOM 1598 O O . HIS A 1 200 ? -3.053 6.734 1.388 1.00 95.69 200 HIS A O 1
ATOM 1604 N N . ASN A 1 201 ? -2.680 8.492 0.054 1.00 96.25 201 ASN A N 1
ATOM 1605 C CA . ASN A 1 201 ? -2.430 7.654 -1.113 1.00 96.25 201 ASN A CA 1
ATOM 1606 C C . ASN A 1 201 ? -1.149 6.830 -0.974 1.00 96.25 201 ASN A C 1
ATOM 1608 O O . ASN A 1 201 ? -1.123 5.686 -1.422 1.00 96.25 201 ASN A O 1
ATOM 1612 N N . VAL A 1 202 ? -0.118 7.388 -0.331 1.00 96.62 202 VAL A N 1
ATOM 1613 C CA . VAL A 1 202 ? 1.111 6.647 -0.016 1.00 96.62 202 VAL A CA 1
ATOM 1614 C C . VAL A 1 202 ? 0.794 5.482 0.918 1.00 96.62 202 VAL A C 1
ATOM 1616 O O . VAL A 1 202 ? 1.160 4.350 0.619 1.00 96.62 202 VAL A O 1
ATOM 1619 N N . LEU A 1 203 ? 0.048 5.733 1.998 1.00 97.69 203 LEU A N 1
ATOM 1620 C CA . LEU A 1 203 ? -0.353 4.703 2.953 1.00 97.69 203 LEU A CA 1
ATOM 1621 C C . LEU A 1 203 ? -1.147 3.574 2.287 1.00 97.69 203 LEU A C 1
ATOM 1623 O O . LEU A 1 203 ? -0.863 2.400 2.511 1.00 97.69 203 LEU A O 1
ATOM 1627 N N . LEU A 1 204 ? -2.126 3.916 1.449 1.00 98.25 204 LEU A N 1
ATOM 1628 C CA . LEU A 1 204 ? -2.925 2.909 0.757 1.00 98.25 204 LEU A CA 1
ATOM 1629 C C . LEU A 1 204 ? -2.100 2.113 -0.258 1.00 98.25 204 LEU A C 1
ATOM 1631 O O . LEU A 1 204 ? -2.364 0.932 -0.442 1.00 98.25 204 LEU A O 1
ATOM 1635 N N . PHE A 1 205 ? -1.095 2.714 -0.898 1.00 98.12 205 PHE A N 1
ATOM 1636 C CA . PHE A 1 205 ? -0.192 1.952 -1.760 1.00 98.12 205 PHE A CA 1
ATOM 1637 C C . PHE A 1 205 ? 0.728 1.021 -0.961 1.00 98.12 205 PHE A C 1
ATOM 1639 O O . PHE A 1 205 ? 0.901 -0.129 -1.348 1.00 98.12 205 PHE A O 1
ATOM 1646 N N . ILE A 1 206 ? 1.247 1.458 0.191 1.00 98.19 206 ILE A N 1
ATOM 1647 C CA . ILE A 1 206 ? 1.999 0.580 1.103 1.00 98.19 206 ILE A CA 1
ATOM 1648 C C . ILE A 1 206 ? 1.127 -0.599 1.559 1.00 98.19 206 ILE A C 1
ATOM 1650 O O . ILE A 1 206 ? 1.629 -1.713 1.666 1.00 98.19 206 ILE A O 1
ATOM 1654 N N . ALA A 1 207 ? -0.170 -0.379 1.792 1.00 98.56 207 ALA A N 1
ATOM 1655 C CA . ALA A 1 207 ? -1.101 -1.447 2.148 1.00 98.56 207 ALA A CA 1
ATOM 1656 C C . ALA A 1 207 ? -1.244 -2.494 1.026 1.00 98.56 207 ALA A C 1
ATOM 1658 O O . ALA A 1 207 ? -1.209 -3.689 1.307 1.00 98.56 207 ALA A O 1
ATOM 1659 N N . GLU A 1 208 ? -1.327 -2.056 -0.234 1.00 98.19 208 GLU A N 1
ATOM 1660 C CA . GLU A 1 208 ? -1.322 -2.952 -1.401 1.00 98.19 208 GLU A CA 1
ATOM 1661 C C . GLU A 1 208 ? 0.007 -3.705 -1.542 1.00 98.19 208 GLU A C 1
ATOM 1663 O O . GLU A 1 208 ? 0.008 -4.910 -1.782 1.00 98.19 208 GLU A O 1
ATOM 1668 N N . LEU A 1 209 ? 1.144 -3.029 -1.328 1.00 97.94 209 LEU A N 1
ATOM 1669 C CA . LEU A 1 209 ? 2.455 -3.683 -1.328 1.00 97.94 209 LEU A CA 1
ATOM 1670 C C . LEU A 1 209 ? 2.552 -4.740 -0.220 1.00 97.94 209 LEU A C 1
ATOM 1672 O O . LEU A 1 209 ? 2.984 -5.856 -0.475 1.00 97.94 209 LEU A O 1
ATOM 1676 N N . TYR A 1 210 ? 2.113 -4.424 0.997 1.00 97.81 210 TYR A N 1
ATOM 1677 C CA . TYR A 1 210 ? 2.108 -5.362 2.119 1.00 97.81 210 TYR A CA 1
ATOM 1678 C C . TYR A 1 210 ? 1.231 -6.594 1.856 1.00 97.81 210 TYR A C 1
ATOM 1680 O O . TYR A 1 210 ? 1.582 -7.693 2.273 1.00 97.81 210 TYR A O 1
ATOM 1688 N N . ALA A 1 211 ? 0.101 -6.418 1.166 1.00 96.94 211 ALA A N 1
ATOM 1689 C CA . ALA A 1 211 ? -0.802 -7.513 0.830 1.00 96.94 211 ALA A CA 1
ATOM 1690 C C . ALA A 1 211 ? -0.242 -8.454 -0.252 1.00 96.94 211 ALA A C 1
ATOM 1692 O O . ALA A 1 211 ? -0.656 -9.609 -0.321 1.00 96.94 211 ALA A O 1
ATOM 1693 N N . GLN A 1 212 ? 0.668 -7.971 -1.102 1.00 95.69 212 GLN A N 1
ATOM 1694 C CA . GLN A 1 212 ? 1.127 -8.700 -2.287 1.00 95.69 212 GLN A CA 1
ATOM 1695 C C . GLN A 1 212 ? 2.586 -9.167 -2.208 1.00 95.69 212 GLN A C 1
ATOM 1697 O O . GLN A 1 212 ? 2.925 -10.196 -2.787 1.00 95.69 212 GLN A O 1
ATOM 1702 N N . LEU A 1 213 ? 3.457 -8.437 -1.506 1.00 94.88 213 LEU A N 1
ATOM 1703 C CA . LEU A 1 213 ? 4.879 -8.758 -1.387 1.00 94.88 213 LEU A CA 1
ATOM 1704 C C . LEU A 1 213 ? 5.156 -9.571 -0.110 1.00 94.88 213 LEU A C 1
ATOM 1706 O O . LEU A 1 213 ? 4.583 -9.290 0.945 1.00 94.88 213 LEU A O 1
ATOM 1710 N N . PRO A 1 214 ? 6.128 -10.501 -0.116 1.00 92.06 214 PRO A N 1
ATOM 1711 C CA . PRO A 1 214 ? 6.436 -11.350 1.033 1.00 92.06 214 PRO A CA 1
ATOM 1712 C C . PRO A 1 214 ? 7.278 -10.625 2.105 1.00 92.06 214 PRO A C 1
ATOM 1714 O O . PRO A 1 214 ? 8.043 -11.246 2.840 1.00 92.06 214 PRO A O 1
ATOM 1717 N N . HIS A 1 215 ? 7.235 -9.290 2.177 1.00 92.25 215 HIS A N 1
ATOM 1718 C CA . HIS A 1 215 ? 8.117 -8.466 3.028 1.00 92.25 215 HIS A CA 1
ATOM 1719 C C . HIS A 1 215 ? 7.354 -7.867 4.201 1.00 92.25 215 HIS A C 1
ATOM 1721 O O . HIS A 1 215 ? 7.426 -6.670 4.495 1.00 92.25 215 HIS A O 1
ATOM 1727 N N . VAL A 1 216 ? 6.634 -8.754 4.877 1.00 92.56 216 VAL A N 1
ATOM 1728 C CA . VAL A 1 216 ? 5.654 -8.450 5.917 1.00 92.56 216 VAL A CA 1
ATOM 1729 C C . VAL A 1 216 ? 6.263 -7.590 7.031 1.00 92.56 216 VAL A C 1
ATOM 1731 O O . VAL A 1 216 ? 5.681 -6.589 7.423 1.00 92.56 216 VAL A O 1
ATOM 1734 N N . ALA A 1 217 ? 7.487 -7.886 7.478 1.00 93.50 217 ALA A N 1
ATOM 1735 C CA . ALA A 1 217 ? 8.143 -7.104 8.532 1.00 93.50 217 ALA A CA 1
ATOM 1736 C C . ALA A 1 217 ? 8.437 -5.644 8.126 1.00 93.50 217 ALA A C 1
ATOM 1738 O O . ALA A 1 217 ? 8.236 -4.727 8.921 1.00 93.50 217 ALA A O 1
ATOM 1739 N N . VAL A 1 218 ? 8.898 -5.416 6.889 1.00 94.31 218 VAL A N 1
ATOM 1740 C CA . VAL A 1 218 ? 9.308 -4.082 6.412 1.00 94.31 218 VAL A CA 1
ATOM 1741 C C . VAL A 1 218 ? 8.085 -3.202 6.191 1.00 94.31 218 VAL A C 1
ATOM 1743 O O . VAL A 1 218 ? 7.984 -2.115 6.760 1.00 94.31 218 VAL A O 1
ATOM 1746 N N . TYR A 1 219 ? 7.129 -3.682 5.395 1.00 96.44 219 TYR A N 1
ATOM 1747 C CA . TYR A 1 219 ? 5.927 -2.910 5.100 1.00 96.44 219 TYR A CA 1
ATOM 1748 C C . TYR A 1 219 ? 4.971 -2.855 6.297 1.00 96.44 219 TYR A C 1
ATOM 1750 O O . TYR A 1 219 ? 4.308 -1.841 6.483 1.00 96.44 219 TYR A O 1
ATOM 1758 N N . GLY A 1 220 ? 4.945 -3.882 7.154 1.00 97.06 220 GLY A N 1
ATOM 1759 C CA . GLY A 1 220 ? 4.138 -3.891 8.374 1.00 97.06 220 GLY A CA 1
ATOM 1760 C C . GLY A 1 220 ? 4.562 -2.799 9.350 1.00 97.06 220 GLY A C 1
ATOM 1761 O O . GLY A 1 220 ? 3.718 -2.045 9.834 1.00 97.06 220 GLY A O 1
ATOM 1762 N N . LYS A 1 221 ? 5.876 -2.626 9.546 1.00 95.81 221 LYS A N 1
ATOM 1763 C CA . LYS A 1 221 ? 6.414 -1.504 10.322 1.00 95.81 221 LYS A CA 1
ATOM 1764 C C . LYS A 1 221 ? 6.030 -0.153 9.708 1.00 95.81 221 LYS A C 1
ATOM 1766 O O . LYS A 1 221 ? 5.495 0.699 10.410 1.00 95.81 221 LYS A O 1
ATOM 1771 N N . LEU A 1 222 ? 6.232 0.024 8.397 1.00 96.00 222 LEU A N 1
ATOM 1772 C CA . LEU A 1 222 ? 5.859 1.265 7.700 1.00 96.00 222 LEU A CA 1
ATOM 1773 C C . LEU A 1 222 ? 4.363 1.595 7.845 1.00 96.00 222 LEU A C 1
ATOM 1775 O O . LEU A 1 222 ? 4.014 2.765 8.017 1.00 96.00 222 LEU A O 1
ATOM 1779 N N . LEU A 1 223 ? 3.484 0.589 7.788 1.00 98.06 223 LEU A N 1
ATOM 1780 C CA . LEU A 1 223 ? 2.042 0.752 7.986 1.00 98.06 223 LEU A CA 1
ATOM 1781 C C . LEU A 1 223 ? 1.720 1.246 9.394 1.00 98.06 223 LEU A C 1
ATOM 1783 O O . LEU A 1 223 ? 1.058 2.272 9.534 1.00 98.06 223 LEU A O 1
ATOM 1787 N N . VAL A 1 224 ? 2.207 0.552 10.424 1.00 97.88 224 VAL A N 1
ATOM 1788 C CA . VAL A 1 224 ? 1.952 0.916 11.825 1.00 97.88 224 VAL A CA 1
ATOM 1789 C C . VAL A 1 224 ? 2.492 2.311 12.131 1.00 97.88 224 VAL A C 1
ATOM 1791 O O . VAL A 1 224 ? 1.758 3.135 12.680 1.00 97.88 224 VAL A O 1
ATOM 1794 N N . ASP A 1 225 ? 3.736 2.606 11.748 1.00 96.25 225 ASP A N 1
ATOM 1795 C CA . ASP A 1 225 ? 4.349 3.919 11.975 1.00 96.25 225 ASP A CA 1
ATOM 1796 C C . ASP A 1 225 ? 3.519 5.027 11.302 1.00 96.25 225 ASP A C 1
ATOM 1798 O O . ASP A 1 225 ? 3.261 6.087 11.886 1.00 96.25 225 ASP A O 1
ATOM 1802 N N . SER A 1 226 ? 3.007 4.757 10.097 1.00 96.56 226 SER A N 1
ATOM 1803 C CA . SER A 1 226 ? 2.110 5.667 9.382 1.00 96.56 226 SER A CA 1
ATOM 1804 C C . SER A 1 226 ? 0.751 5.821 10.066 1.00 96.56 226 SER A C 1
ATOM 1806 O O . SER A 1 226 ? 0.234 6.938 10.127 1.00 96.56 226 SER A O 1
ATOM 1808 N N . PHE A 1 227 ? 0.171 4.746 10.610 1.00 98.12 227 PHE A N 1
ATOM 1809 C CA . PHE A 1 227 ? -1.075 4.807 11.378 1.00 98.12 227 PHE A CA 1
ATOM 1810 C C . PHE A 1 227 ? -0.904 5.677 12.621 1.00 98.12 227 PHE A C 1
ATOM 1812 O O . PHE A 1 227 ? -1.660 6.632 12.795 1.00 98.12 227 PHE A O 1
ATOM 1819 N N . LYS A 1 228 ? 0.132 5.417 13.430 1.00 96.94 228 LYS A N 1
ATOM 1820 C CA . LYS A 1 228 ? 0.457 6.201 14.632 1.00 96.94 228 LYS A CA 1
ATOM 1821 C C . LYS A 1 228 ? 0.664 7.682 14.286 1.00 96.94 228 LYS A C 1
ATOM 1823 O O . LYS A 1 228 ? 0.148 8.566 14.971 1.00 96.94 228 LYS A O 1
ATOM 1828 N N . ARG A 1 229 ? 1.346 7.979 13.172 1.00 95.12 229 ARG A N 1
ATOM 1829 C CA . ARG A 1 229 ? 1.532 9.358 12.692 1.00 95.12 229 ARG A CA 1
ATOM 1830 C C . ARG A 1 229 ? 0.227 10.025 12.244 1.00 95.12 229 ARG A C 1
ATOM 1832 O O . ARG A 1 229 ? 0.004 11.189 12.555 1.00 95.12 229 ARG A O 1
ATOM 1839 N N . LEU A 1 230 ? -0.633 9.333 11.503 1.00 95.44 230 LEU A N 1
ATOM 1840 C CA . LEU A 1 230 ? -1.912 9.900 11.063 1.00 95.44 230 LEU A CA 1
ATOM 1841 C C . LEU A 1 230 ? -2.892 10.097 12.229 1.00 95.44 230 LEU A C 1
ATOM 1843 O O . LEU A 1 230 ? -3.649 11.072 12.222 1.00 95.44 230 LEU A O 1
ATOM 1847 N N . LEU A 1 231 ? -2.854 9.216 13.233 1.00 96.12 231 LEU A N 1
ATOM 1848 C CA . LEU A 1 231 ? -3.632 9.339 14.468 1.00 96.12 231 LEU A CA 1
ATOM 1849 C C . LEU A 1 231 ? -3.210 10.555 15.291 1.00 96.12 231 LEU A C 1
ATOM 1851 O O . LEU A 1 231 ? -4.080 11.296 15.743 1.00 96.12 231 LEU A O 1
ATOM 1855 N N . SER A 1 232 ? -1.905 10.816 15.420 1.00 94.56 232 SER A N 1
ATOM 1856 C CA . SER A 1 232 ? -1.412 11.988 16.157 1.00 94.56 232 SER A CA 1
ATOM 1857 C C . SER A 1 232 ? -1.768 13.320 15.487 1.00 94.56 232 SER A C 1
ATOM 1859 O O . SER A 1 232 ? -1.977 14.316 16.177 1.00 94.56 232 SER A O 1
ATOM 1861 N N . ILE A 1 233 ? -1.893 13.342 14.155 1.00 93.38 233 ILE A N 1
ATOM 1862 C CA . ILE A 1 233 ? -2.417 14.498 13.409 1.00 93.38 233 ILE A CA 1
ATOM 1863 C C . ILE A 1 233 ? -3.936 14.638 13.613 1.00 93.38 233 ILE A C 1
ATOM 1865 O O . ILE A 1 233 ? -4.451 15.752 13.712 1.00 93.38 233 ILE A O 1
ATOM 1869 N N . GLY A 1 234 ? -4.655 13.514 13.676 1.00 91.69 234 GLY A N 1
ATOM 1870 C CA . GLY A 1 234 ? -6.108 13.470 13.820 1.00 91.69 234 GLY A CA 1
ATOM 1871 C C . GLY A 1 234 ? -6.878 13.878 12.557 1.00 91.69 234 GLY A C 1
ATOM 1872 O O . GLY A 1 234 ? -6.310 14.234 11.527 1.00 91.69 234 GLY A O 1
ATOM 1873 N N . GLY A 1 235 ? -8.208 13.814 12.630 1.00 93.19 235 GLY A N 1
ATOM 1874 C CA . GLY A 1 235 ? -9.112 14.209 11.544 1.00 93.19 235 GLY A CA 1
ATOM 1875 C C . GLY A 1 235 ? -9.774 13.039 10.810 1.00 93.19 235 GLY A C 1
ATOM 1876 O O . GLY A 1 235 ? -9.210 11.956 10.654 1.00 93.19 235 GLY A O 1
ATOM 1877 N N . ASN A 1 236 ? -10.999 13.275 10.335 1.00 95.12 236 ASN A N 1
ATOM 1878 C CA . ASN A 1 236 ? -11.866 12.239 9.766 1.00 95.12 236 ASN A CA 1
ATOM 1879 C C . ASN A 1 236 ? -11.247 11.518 8.555 1.00 95.12 236 ASN A C 1
ATOM 1881 O O . ASN A 1 236 ? -11.339 10.296 8.469 1.00 95.12 236 ASN A O 1
ATOM 1885 N N . GLU A 1 237 ? -10.580 12.238 7.647 1.00 95.06 237 GLU A N 1
ATOM 1886 C CA . GLU A 1 237 ? -9.952 11.615 6.470 1.00 95.06 237 GLU A CA 1
ATOM 1887 C C . GLU A 1 237 ? -8.754 10.731 6.847 1.00 95.06 237 GLU A C 1
ATOM 1889 O O . GLU A 1 237 ? -8.565 9.673 6.249 1.00 95.06 237 GLU A O 1
ATOM 1894 N N . ASN A 1 238 ? -7.996 11.099 7.886 1.00 95.94 238 ASN A N 1
ATOM 1895 C CA . ASN A 1 238 ? -6.900 10.274 8.401 1.00 95.94 238 ASN A CA 1
ATOM 1896 C C . ASN A 1 238 ? -7.437 8.952 8.954 1.00 95.94 238 ASN A C 1
ATOM 1898 O O . ASN A 1 238 ? -6.974 7.884 8.558 1.00 95.94 238 ASN A O 1
ATOM 1902 N N . VAL A 1 239 ? -8.461 9.016 9.812 1.00 97.38 239 VAL A N 1
ATOM 1903 C CA . VAL A 1 239 ? -9.098 7.826 10.400 1.00 97.38 239 VAL A CA 1
ATOM 1904 C C . VAL A 1 239 ? -9.715 6.945 9.320 1.00 97.38 239 VAL A C 1
ATOM 1906 O O . VAL A 1 239 ? -9.541 5.728 9.337 1.00 97.38 239 VAL A O 1
ATOM 1909 N N . LYS A 1 240 ? -10.388 7.549 8.338 1.00 97.19 240 LYS A N 1
ATOM 1910 C CA . LYS A 1 240 ? -10.941 6.837 7.185 1.00 97.19 240 LYS A CA 1
ATOM 1911 C C . LYS A 1 240 ? -9.853 6.105 6.400 1.00 97.19 240 LYS A C 1
ATOM 1913 O O . LYS A 1 240 ? -10.032 4.926 6.104 1.00 97.19 240 LYS A O 1
ATOM 1918 N N . CYS A 1 241 ? -8.735 6.768 6.108 1.00 97.81 241 CYS A N 1
ATOM 1919 C CA . CYS A 1 241 ? -7.608 6.167 5.399 1.00 97.81 241 CYS A CA 1
ATOM 1920 C C . CYS A 1 241 ? -6.994 4.997 6.183 1.00 97.81 241 CYS A C 1
ATOM 1922 O O . CYS A 1 241 ? -6.740 3.942 5.603 1.00 97.81 241 CYS A O 1
ATOM 1924 N N . ILE A 1 242 ? -6.803 5.152 7.500 1.00 98.44 242 ILE A N 1
ATOM 1925 C CA . ILE A 1 242 ? -6.324 4.076 8.383 1.00 98.44 242 ILE A CA 1
ATOM 1926 C C . ILE A 1 242 ? -7.286 2.887 8.330 1.00 98.44 242 ILE A C 1
ATOM 1928 O O . ILE A 1 242 ? -6.864 1.760 8.092 1.00 98.44 242 ILE A O 1
ATOM 1932 N N . CYS A 1 243 ? -8.591 3.132 8.472 1.00 98.38 243 CYS A N 1
ATOM 1933 C CA . CYS A 1 243 ? -9.601 2.080 8.408 1.00 98.38 243 CYS A CA 1
ATOM 1934 C C . CYS A 1 243 ? -9.602 1.353 7.055 1.00 98.38 243 CYS A C 1
ATOM 1936 O O . CYS A 1 243 ? -9.789 0.141 7.011 1.00 98.38 243 CYS A O 1
ATOM 1938 N N . GLN A 1 244 ? -9.408 2.071 5.945 1.00 97.94 244 GLN A N 1
ATOM 1939 C CA . GLN A 1 244 ? -9.309 1.468 4.612 1.00 97.94 244 GLN A CA 1
ATOM 1940 C C . GLN A 1 244 ? -8.084 0.556 4.489 1.00 97.94 244 GLN A C 1
ATOM 1942 O O . GLN A 1 244 ? -8.227 -0.564 4.010 1.00 97.94 244 GLN A O 1
ATOM 1947 N N . ALA A 1 245 ? -6.919 1.002 4.964 1.00 98.50 245 ALA A N 1
ATOM 1948 C CA . ALA A 1 245 ? -5.711 0.183 4.979 1.00 98.50 245 ALA A CA 1
ATOM 1949 C C . ALA A 1 245 ? -5.878 -1.055 5.878 1.00 98.50 245 ALA A C 1
ATOM 1951 O O . ALA A 1 245 ? -5.600 -2.167 5.442 1.00 98.50 245 ALA A O 1
ATOM 1952 N N . LEU A 1 246 ? -6.421 -0.890 7.090 1.00 98.50 246 LEU A N 1
ATOM 1953 C CA . LEU A 1 246 ? -6.643 -1.988 8.038 1.00 98.50 246 LEU A CA 1
ATOM 1954 C C . LEU A 1 246 ? -7.594 -3.063 7.508 1.00 98.50 246 LEU A C 1
ATOM 1956 O O . LEU A 1 246 ? -7.399 -4.234 7.804 1.00 98.50 246 LEU A O 1
ATOM 1960 N N . LYS A 1 247 ? -8.600 -2.713 6.700 1.00 97.19 247 LYS A N 1
ATOM 1961 C CA . LYS A 1 247 ? -9.451 -3.731 6.061 1.00 97.19 247 LYS A CA 1
ATOM 1962 C C . LYS A 1 247 ? -8.672 -4.659 5.133 1.00 97.19 247 LYS A C 1
ATOM 1964 O O . LYS A 1 247 ? -9.050 -5.816 5.002 1.00 97.19 247 LYS A O 1
ATOM 1969 N N . LEU A 1 248 ? -7.632 -4.144 4.482 1.00 96.88 248 LEU A N 1
ATOM 1970 C CA . LEU A 1 248 ? -6.793 -4.911 3.568 1.00 96.88 248 LEU A CA 1
ATOM 1971 C C . LEU A 1 248 ? -5.704 -5.692 4.317 1.00 96.88 248 LEU A C 1
ATOM 1973 O O . LEU A 1 248 ? -5.396 -6.818 3.949 1.00 96.88 248 LEU A O 1
ATOM 1977 N N . THR A 1 249 ? -5.120 -5.105 5.364 1.00 97.94 249 THR A N 1
ATOM 1978 C CA . THR A 1 249 ? -3.877 -5.613 5.971 1.00 97.94 249 THR A CA 1
ATOM 1979 C C . THR A 1 249 ? -4.030 -6.135 7.395 1.00 97.94 249 THR A C 1
ATOM 1981 O O . THR A 1 249 ? -3.104 -6.746 7.925 1.00 97.94 249 THR A O 1
ATOM 1984 N N . GLY A 1 250 ? -5.181 -5.911 8.026 1.00 97.50 250 GLY A N 1
ATOM 1985 C CA . GLY A 1 250 ? -5.369 -6.066 9.464 1.00 97.50 250 GLY A CA 1
ATOM 1986 C C . GLY A 1 250 ? -5.128 -7.473 9.993 1.00 97.50 250 GLY A C 1
ATOM 1987 O O . GLY A 1 250 ? -4.431 -7.625 10.990 1.00 97.50 250 GLY A O 1
ATOM 1988 N N . TYR A 1 251 ? -5.618 -8.503 9.298 1.00 96.38 251 TYR A N 1
ATOM 1989 C CA . TYR A 1 251 ? -5.395 -9.894 9.706 1.00 96.38 251 TYR A CA 1
ATOM 1990 C C . TYR A 1 251 ? -3.913 -10.283 9.677 1.00 96.38 251 TYR A C 1
ATOM 1992 O O . TYR A 1 251 ? -3.388 -10.851 10.632 1.00 96.38 251 TYR A O 1
ATOM 2000 N N . SER A 1 252 ? -3.214 -9.945 8.594 1.00 96.06 252 SER A N 1
ATOM 2001 C CA . SER A 1 252 ? -1.783 -10.226 8.468 1.00 96.06 252 SER A CA 1
ATOM 2002 C C . SER A 1 252 ? -0.962 -9.426 9.488 1.00 96.06 252 SER A C 1
ATOM 2004 O O . SER A 1 252 ? -0.030 -9.973 10.079 1.00 96.06 252 SER A O 1
ATOM 2006 N N . LEU A 1 253 ? -1.353 -8.176 9.776 1.00 97.31 253 LEU A N 1
ATOM 2007 C CA . LEU A 1 253 ? -0.723 -7.357 10.818 1.00 97.31 253 LEU A CA 1
ATOM 2008 C C . LEU A 1 253 ? -0.957 -7.924 12.220 1.00 97.31 253 LEU A C 1
ATOM 2010 O O . LEU A 1 253 ? -0.064 -7.832 13.057 1.00 97.31 253 LEU A O 1
ATOM 2014 N N . GLU A 1 254 ? -2.108 -8.548 12.477 1.00 95.81 254 GLU A N 1
ATOM 2015 C CA . GLU A 1 254 ? -2.378 -9.237 13.744 1.00 95.81 254 GLU A CA 1
ATOM 2016 C C . GLU A 1 254 ? -1.355 -10.356 14.001 1.00 95.81 254 GLU A C 1
ATOM 2018 O O . GLU A 1 254 ? -0.983 -10.598 15.147 1.00 95.81 254 GLU A O 1
ATOM 2023 N N . LYS A 1 255 ? -0.851 -11.003 12.940 1.00 93.56 255 LYS A N 1
ATOM 2024 C CA . LYS A 1 255 ? 0.184 -12.045 13.030 1.00 93.56 255 LYS A CA 1
ATOM 2025 C C . LYS A 1 255 ? 1.599 -11.477 13.131 1.00 93.56 255 LYS A C 1
ATOM 2027 O O . LYS A 1 255 ? 2.412 -12.013 13.878 1.00 93.56 255 LYS A O 1
ATOM 2032 N N . SER A 1 256 ? 1.919 -10.426 12.371 1.00 93.31 256 SER A N 1
ATOM 2033 C CA . SER A 1 256 ? 3.299 -9.924 12.258 1.00 93.31 256 SER A CA 1
ATOM 2034 C C . SER A 1 256 ? 3.649 -8.777 13.212 1.00 93.31 256 SER A C 1
ATOM 2036 O O . SER A 1 256 ? 4.818 -8.601 13.544 1.00 93.31 256 SER A O 1
ATOM 2038 N N . ASN A 1 257 ? 2.667 -7.977 13.639 1.00 94.56 257 ASN A N 1
ATOM 2039 C CA . ASN A 1 257 ? 2.852 -6.701 14.343 1.00 94.56 257 ASN A CA 1
ATOM 2040 C C . ASN A 1 257 ? 1.794 -6.490 15.445 1.00 94.56 257 ASN A C 1
ATOM 2042 O O . ASN A 1 257 ? 1.291 -5.382 15.621 1.00 94.56 257 ASN A O 1
ATOM 2046 N N . LYS A 1 258 ? 1.442 -7.544 16.194 1.00 95.25 258 LYS A N 1
ATOM 2047 C CA . LYS A 1 258 ? 0.328 -7.524 17.156 1.00 95.25 258 LYS A CA 1
ATOM 2048 C C . LYS A 1 258 ? 0.385 -6.376 18.171 1.00 95.25 258 LYS A C 1
ATOM 2050 O O . LYS A 1 258 ? -0.560 -5.603 18.247 1.00 95.25 258 LYS A O 1
ATOM 2055 N N . ASN A 1 259 ? 1.487 -6.246 18.912 1.00 96.62 259 ASN A N 1
ATOM 2056 C CA . ASN A 1 259 ? 1.612 -5.247 19.986 1.00 96.62 259 ASN A CA 1
ATOM 2057 C C . ASN A 1 259 ? 1.451 -3.815 19.452 1.00 96.62 259 ASN A C 1
ATOM 2059 O O . ASN A 1 259 ? 0.767 -2.976 20.025 1.00 96.62 259 ASN A O 1
ATOM 2063 N N . ASP A 1 260 ? 2.062 -3.561 18.302 1.00 96.75 260 ASP A N 1
ATOM 2064 C CA . ASP A 1 260 ? 1.969 -2.299 17.584 1.00 96.75 260 ASP A CA 1
ATOM 2065 C C . ASP A 1 260 ? 0.542 -2.004 17.099 1.00 96.75 260 ASP A C 1
ATOM 2067 O O . ASP A 1 260 ? 0.078 -0.862 17.141 1.00 96.75 260 ASP A O 1
ATOM 2071 N N . LEU A 1 261 ? -0.158 -3.042 16.638 1.00 97.62 261 LEU A N 1
ATOM 2072 C CA . LEU A 1 261 ? -1.551 -2.963 16.228 1.00 97.62 261 LEU A CA 1
ATOM 2073 C C . LEU A 1 261 ? -2.477 -2.733 17.432 1.00 97.62 261 LEU A C 1
ATOM 2075 O O . LEU A 1 261 ? -3.425 -1.961 17.314 1.00 97.62 261 LEU A O 1
ATOM 2079 N N . ASP A 1 262 ? -2.187 -3.331 18.590 1.00 98.06 262 ASP A N 1
ATOM 2080 C CA . ASP A 1 262 ? -2.907 -3.091 19.846 1.00 98.06 262 ASP A CA 1
ATOM 2081 C C . ASP A 1 262 ? -2.886 -1.608 20.225 1.00 98.06 262 ASP A C 1
ATOM 2083 O O . ASP A 1 262 ? -3.950 -1.022 20.426 1.00 98.06 262 ASP A O 1
ATOM 2087 N N . GLU A 1 263 ? -1.714 -0.969 20.195 1.00 98.00 263 GLU A N 1
ATOM 2088 C CA . GLU A 1 263 ? -1.585 0.473 20.450 1.00 98.00 263 GLU A CA 1
ATOM 2089 C C . GLU A 1 263 ? -2.380 1.327 19.444 1.00 98.00 263 GLU A C 1
ATOM 2091 O O . GLU A 1 263 ? -2.994 2.334 19.808 1.00 98.00 263 GLU A O 1
ATOM 2096 N N . VAL A 1 264 ? -2.381 0.944 18.160 1.00 98.25 264 VAL A N 1
ATOM 2097 C CA . VAL A 1 264 ? -3.154 1.643 17.117 1.00 98.25 264 VAL A CA 1
ATOM 2098 C C . VAL A 1 264 ? -4.654 1.543 17.396 1.00 98.25 264 VAL A C 1
ATOM 2100 O O . VAL A 1 264 ? -5.368 2.539 17.267 1.00 98.25 264 VAL A O 1
ATOM 2103 N N . PHE A 1 265 ? -5.147 0.369 17.793 1.00 98.25 265 PHE A N 1
ATOM 2104 C CA . PHE A 1 265 ? -6.562 0.169 18.103 1.00 98.25 265 PHE A CA 1
ATOM 2105 C C . PHE A 1 265 ? -6.989 0.850 19.403 1.00 98.25 265 PHE A C 1
ATOM 2107 O O . PHE A 1 265 ? -8.070 1.431 19.432 1.00 98.25 265 PHE A O 1
ATOM 2114 N N . GLU A 1 266 ? -6.138 0.876 20.429 1.00 97.56 266 GLU A N 1
ATOM 2115 C CA . GLU A 1 266 ? -6.389 1.651 21.648 1.00 97.56 266 GLU A CA 1
ATOM 2116 C C . GLU A 1 266 ? -6.591 3.140 21.316 1.00 97.56 266 GLU A C 1
ATOM 2118 O O . GLU A 1 266 ? -7.564 3.770 21.736 1.00 97.56 266 GLU A O 1
ATOM 2123 N N . GLN A 1 267 ? -5.719 3.711 20.479 1.00 97.12 267 GLN A N 1
ATOM 2124 C CA . GLN A 1 267 ? -5.863 5.095 20.023 1.00 97.12 267 GLN A CA 1
ATOM 2125 C C . GLN A 1 267 ? -7.129 5.312 19.185 1.00 97.12 267 GLN A C 1
ATOM 2127 O O . GLN A 1 267 ? -7.816 6.320 19.363 1.00 97.12 267 GLN A O 1
ATOM 2132 N N . LEU A 1 268 ? -7.457 4.378 18.288 1.00 96.88 268 LEU A N 1
ATOM 2133 C CA . LEU A 1 268 ? -8.672 4.423 17.472 1.00 96.88 268 LEU A CA 1
ATOM 2134 C C . LEU A 1 268 ? -9.949 4.394 18.329 1.00 96.88 268 LEU A C 1
ATOM 2136 O O . LEU A 1 268 ? -10.894 5.133 18.044 1.00 96.88 268 LEU A O 1
ATOM 2140 N N . GLU A 1 269 ? -9.976 3.593 19.394 1.00 95.38 269 GLU A N 1
ATOM 2141 C CA . GLU A 1 269 ? -11.084 3.561 20.352 1.00 95.38 269 GLU A CA 1
ATOM 2142 C C . GLU A 1 269 ? -11.199 4.874 21.133 1.00 95.38 269 GLU A C 1
ATOM 2144 O O . GLU A 1 269 ? -12.299 5.419 21.259 1.00 95.38 269 GLU A O 1
ATOM 2149 N N . ASN A 1 270 ? -10.073 5.448 21.564 1.00 94.25 270 ASN A N 1
ATOM 2150 C CA . ASN A 1 270 ? -10.046 6.720 22.291 1.00 94.25 270 ASN A CA 1
ATOM 2151 C C . ASN A 1 270 ? -10.611 7.891 21.471 1.00 94.25 270 ASN A C 1
ATOM 2153 O O . ASN A 1 270 ? -11.291 8.767 22.011 1.00 94.25 270 ASN A O 1
ATOM 2157 N N . ILE A 1 271 ? -10.384 7.906 20.154 1.00 92.88 271 ILE A N 1
ATOM 2158 C CA . ILE A 1 271 ? -10.888 8.970 19.269 1.00 92.88 271 ILE A CA 1
ATOM 2159 C C . ILE A 1 271 ? -12.287 8.690 18.706 1.00 92.88 271 ILE A C 1
ATOM 2161 O O . ILE A 1 271 ? -12.838 9.537 18.000 1.00 92.88 271 ILE A O 1
ATOM 2165 N N . LYS A 1 272 ? -12.902 7.543 19.020 1.00 88.44 272 LYS A N 1
ATOM 2166 C CA . LYS A 1 272 ? -14.194 7.108 18.459 1.00 88.44 272 LYS A CA 1
ATOM 2167 C C . LYS A 1 272 ? -15.309 8.145 18.602 1.00 88.44 272 LYS A C 1
ATOM 2169 O O . LYS A 1 272 ? -16.104 8.315 17.680 1.00 88.44 272 LYS A O 1
ATOM 2174 N N . ASN A 1 273 ? -15.342 8.856 19.729 1.00 86.75 273 ASN A N 1
ATOM 2175 C CA . ASN A 1 273 ? -16.341 9.894 20.011 1.00 86.75 273 ASN A CA 1
ATOM 2176 C C . ASN A 1 273 ? -15.994 11.264 19.399 1.00 86.75 273 ASN A C 1
ATOM 2178 O O . ASN A 1 273 ? -16.856 12.135 19.325 1.00 86.75 273 ASN A O 1
ATOM 2182 N N . ALA A 1 274 ? -14.742 11.468 18.977 1.00 85.31 274 ALA A N 1
ATOM 2183 C CA . ALA A 1 274 ? -14.280 12.697 18.330 1.00 85.31 274 ALA A CA 1
ATOM 2184 C C . ALA A 1 274 ? -14.489 12.673 16.806 1.00 85.31 274 ALA A C 1
ATOM 2186 O O . ALA A 1 274 ? -14.535 13.720 16.160 1.00 85.31 274 ALA A O 1
ATOM 2187 N N . VAL A 1 275 ? -14.615 11.478 16.228 1.00 88.00 275 VAL A N 1
ATOM 2188 C CA . VAL A 1 275 ? -14.860 11.263 14.802 1.00 88.00 275 VAL A CA 1
ATOM 2189 C C . VAL A 1 275 ? -16.359 11.345 14.516 1.00 88.00 275 VAL A C 1
ATOM 2191 O O . VAL A 1 275 ? -17.173 10.785 15.249 1.00 88.00 275 VAL A O 1
ATOM 2194 N N . GLY A 1 276 ? -16.728 12.033 13.434 1.00 87.12 276 GLY A N 1
ATOM 2195 C CA . GLY A 1 276 ? -18.126 12.257 13.059 1.00 87.12 276 GLY A CA 1
ATOM 2196 C C . GLY A 1 276 ? -18.596 11.473 11.830 1.00 87.12 276 GLY A C 1
ATOM 2197 O O . GLY A 1 276 ? -17.818 11.139 10.934 1.00 87.12 276 GLY A O 1
ATOM 2198 N N . GLY A 1 277 ? -19.913 11.271 11.744 1.00 88.06 277 GLY A N 1
ATOM 2199 C CA . GLY A 1 277 ? -20.609 10.845 10.528 1.00 88.06 277 GLY A CA 1
ATOM 2200 C C . GLY A 1 277 ? -20.288 9.420 10.067 1.00 88.06 277 GLY A C 1
ATOM 2201 O O . GLY A 1 277 ? -20.208 8.481 10.853 1.00 88.06 277 GLY A O 1
ATOM 2202 N N . ASN A 1 278 ? -20.121 9.259 8.755 1.00 90.75 278 ASN A N 1
ATOM 2203 C CA . ASN A 1 278 ? -19.824 7.983 8.097 1.00 90.75 278 ASN A CA 1
ATOM 2204 C C . ASN A 1 278 ? -18.481 7.364 8.525 1.00 90.75 278 ASN A C 1
ATOM 2206 O O . ASN A 1 278 ? -18.323 6.144 8.459 1.00 90.75 278 ASN A O 1
ATOM 2210 N N . VAL A 1 279 ? -17.523 8.176 8.983 1.00 94.19 279 VAL A N 1
ATOM 2211 C CA . VAL A 1 279 ? -16.228 7.675 9.463 1.00 94.19 279 VAL A CA 1
ATOM 2212 C C . VAL A 1 279 ? -16.385 6.926 10.788 1.00 94.19 279 VAL A C 1
ATOM 2214 O O . VAL A 1 279 ? -15.737 5.902 10.976 1.00 94.19 279 VAL A O 1
ATOM 2217 N N . THR A 1 280 ? -17.311 7.336 11.659 1.00 95.31 280 THR A N 1
ATOM 2218 C CA . THR A 1 280 ? -17.636 6.602 12.894 1.00 95.31 280 THR A CA 1
ATOM 2219 C C . THR A 1 280 ? -18.176 5.205 12.585 1.00 95.31 280 THR A C 1
ATOM 2221 O O . THR A 1 280 ? -17.779 4.226 13.215 1.00 95.31 280 THR A O 1
ATOM 2224 N N . THR A 1 281 ? -19.051 5.083 11.580 1.00 94.94 281 THR A N 1
ATOM 2225 C CA . THR A 1 281 ? -19.561 3.781 11.124 1.00 94.94 281 THR A CA 1
ATOM 2226 C C . THR A 1 281 ? -18.431 2.905 10.593 1.00 94.94 281 THR A C 1
ATOM 2228 O O . THR A 1 281 ? -18.321 1.750 10.993 1.00 94.94 281 THR A O 1
ATOM 2231 N N . LEU A 1 282 ? -17.562 3.464 9.745 1.00 96.50 282 LEU A N 1
ATOM 2232 C CA . LEU A 1 282 ? -16.405 2.762 9.192 1.00 96.50 282 LEU A CA 1
ATOM 2233 C C . LEU A 1 282 ? -15.444 2.272 10.286 1.00 96.50 282 LEU A C 1
ATOM 2235 O O . LEU A 1 282 ? -14.988 1.131 10.229 1.00 96.50 282 LEU A O 1
ATOM 2239 N N . LEU A 1 283 ? -15.173 3.115 11.280 1.00 97.31 283 LEU A N 1
ATOM 2240 C CA . LEU A 1 283 ? -14.336 2.784 12.426 1.00 97.31 283 LEU A CA 1
ATOM 2241 C C . LEU A 1 283 ? -14.929 1.626 13.235 1.00 97.31 283 LEU A C 1
ATOM 2243 O O . LEU A 1 283 ? -14.241 0.645 13.500 1.00 97.31 283 LEU A O 1
ATOM 2247 N N . ASN A 1 284 ? -16.225 1.692 13.551 1.00 96.06 284 ASN A N 1
ATOM 2248 C CA . ASN A 1 284 ? -16.920 0.596 14.227 1.00 96.06 284 ASN A CA 1
ATOM 2249 C C . ASN A 1 284 ? -16.853 -0.707 13.423 1.00 96.06 284 ASN A C 1
ATOM 2251 O O . ASN A 1 284 ? -16.661 -1.766 14.008 1.00 96.06 284 ASN A O 1
ATOM 2255 N N . THR A 1 285 ? -16.969 -0.647 12.091 1.00 96.50 285 THR A N 1
ATOM 2256 C CA . THR A 1 285 ? -16.804 -1.832 11.240 1.00 96.50 285 THR A CA 1
ATOM 2257 C C . THR A 1 285 ? -15.418 -2.450 11.395 1.00 96.50 285 THR A C 1
ATOM 2259 O O . THR A 1 285 ? -15.327 -3.664 11.515 1.00 96.50 285 THR A O 1
ATOM 2262 N N . VAL A 1 286 ? -14.348 -1.649 11.405 1.00 97.69 286 VAL A N 1
ATOM 2263 C CA . VAL A 1 286 ? -12.972 -2.163 11.532 1.00 97.69 286 VAL A CA 1
ATOM 2264 C C . VAL A 1 286 ? -12.696 -2.716 12.932 1.00 97.69 286 VAL A C 1
ATOM 2266 O O . VAL A 1 286 ? -12.093 -3.778 13.051 1.00 97.69 286 VAL A O 1
ATOM 2269 N N . ILE A 1 287 ? -13.192 -2.057 13.982 1.00 96.75 287 ILE A N 1
ATOM 2270 C CA . ILE A 1 287 ? -13.116 -2.556 15.364 1.00 96.75 287 ILE A CA 1
ATOM 2271 C C . ILE A 1 287 ? -13.847 -3.899 15.495 1.00 96.75 287 ILE A C 1
ATOM 2273 O O . ILE A 1 287 ? -13.274 -4.873 15.977 1.00 96.75 287 ILE A O 1
ATOM 2277 N N . ASN A 1 288 ? -15.081 -3.987 14.994 1.00 96.56 288 ASN A N 1
ATOM 2278 C CA . ASN A 1 288 ? -15.844 -5.235 15.006 1.00 96.56 288 ASN A CA 1
ATOM 2279 C C . ASN A 1 288 ? -15.159 -6.328 14.182 1.00 96.56 288 ASN A C 1
ATOM 2281 O O . ASN A 1 288 ? -15.132 -7.477 14.611 1.00 96.56 288 ASN A O 1
ATOM 2285 N N . LEU A 1 289 ? -14.580 -5.969 13.031 1.00 97.00 289 LEU A N 1
ATOM 2286 C CA . LEU A 1 289 ? -13.834 -6.898 12.192 1.00 97.00 289 LEU A CA 1
ATOM 2287 C C . LEU A 1 289 ? -12.684 -7.516 12.992 1.00 97.00 289 LEU A C 1
ATOM 2289 O O . LEU A 1 289 ? -12.588 -8.739 13.042 1.00 97.00 289 LEU A O 1
ATOM 2293 N N . ARG A 1 290 ? -11.902 -6.704 13.714 1.00 96.81 290 ARG A N 1
ATOM 2294 C CA . ARG A 1 290 ? -10.844 -7.195 14.605 1.00 96.81 290 ARG A CA 1
ATOM 2295 C C . ARG A 1 290 ? -11.373 -8.108 15.715 1.00 96.81 290 ARG A C 1
ATOM 2297 O O . ARG A 1 290 ? -10.835 -9.197 15.885 1.00 96.81 290 ARG A O 1
ATOM 2304 N N . TYR A 1 291 ? -12.441 -7.721 16.423 1.00 95.69 291 TYR A N 1
ATOM 2305 C CA . TYR A 1 291 ? -13.053 -8.574 17.458 1.00 95.69 291 TYR A CA 1
ATOM 2306 C C . TYR A 1 291 ? -13.550 -9.916 16.907 1.00 95.69 291 TYR A C 1
ATOM 2308 O O . TYR A 1 291 ? -13.479 -10.929 17.593 1.00 95.69 291 TYR A O 1
ATOM 2316 N N . SER A 1 292 ? -14.015 -9.937 15.657 1.00 95.56 292 SER A N 1
ATOM 2317 C CA . SER A 1 292 ? -14.413 -11.155 14.943 1.00 95.56 292 SER A CA 1
ATOM 2318 C C . SER A 1 292 ? -13.240 -11.908 14.295 1.00 95.56 292 SER A C 1
ATOM 2320 O O . SER A 1 292 ? -13.442 -12.626 13.318 1.00 95.56 292 SER A O 1
ATOM 2322 N N . ASN A 1 293 ? -12.009 -11.706 14.779 1.00 94.62 293 ASN A N 1
ATOM 2323 C CA . ASN A 1 293 ? -10.786 -12.289 14.219 1.00 94.62 293 ASN A CA 1
ATOM 2324 C C . ASN A 1 293 ? -10.646 -12.055 12.702 1.00 94.62 293 ASN A C 1
ATOM 2326 O O . ASN A 1 293 ? -10.310 -12.942 11.921 1.00 94.62 293 ASN A O 1
ATOM 2330 N N . TRP A 1 294 ? -10.976 -10.844 12.263 1.00 96.25 294 TRP A N 1
ATOM 2331 C CA . TRP A 1 294 ? -10.959 -10.426 10.863 1.00 96.25 294 TRP A CA 1
ATOM 2332 C C . TRP A 1 294 ? -11.823 -11.282 9.925 1.00 96.25 294 TRP A C 1
ATOM 2334 O O . TRP A 1 294 ? -11.532 -11.371 8.735 1.00 96.25 294 TRP A O 1
ATOM 2344 N N . GLY A 1 295 ? -12.874 -11.923 10.449 1.00 91.12 295 GLY A N 1
ATOM 2345 C CA . GLY A 1 295 ? -13.729 -12.836 9.688 1.00 91.12 295 GLY A CA 1
ATOM 2346 C C . GLY A 1 295 ? -13.129 -14.228 9.471 1.00 91.12 295 GLY A C 1
ATOM 2347 O O . GLY A 1 295 ? -13.698 -15.011 8.717 1.00 91.12 295 GLY A O 1
ATOM 2348 N N . HIS A 1 296 ? -12.008 -14.547 10.124 1.00 88.19 296 HIS A N 1
ATOM 2349 C CA . HIS A 1 296 ? -11.418 -15.880 10.100 1.00 88.19 296 HIS A CA 1
ATOM 2350 C C . HIS A 1 296 ? -11.956 -16.665 11.297 1.00 88.19 296 HIS A C 1
ATOM 2352 O O . HIS A 1 296 ? -11.674 -16.331 12.452 1.00 88.19 296 HIS A O 1
ATOM 2358 N N . SER A 1 297 ? -12.733 -17.715 11.034 1.00 79.94 297 SER A N 1
ATOM 2359 C CA . SER A 1 297 ? -13.016 -18.746 12.035 1.00 79.94 297 SER A CA 1
ATOM 2360 C C . SER A 1 297 ? -11.674 -19.254 12.553 1.00 79.94 297 SER A C 1
ATOM 2362 O O . SER A 1 297 ? -10.790 -19.515 11.745 1.00 79.94 297 SER A O 1
ATOM 2364 N N . GLY A 1 298 ? -11.476 -19.267 13.872 1.00 59.31 298 GLY A N 1
ATOM 2365 C CA . GLY A 1 298 ? -10.179 -19.585 14.463 1.00 59.31 298 GLY A CA 1
ATOM 2366 C C . GLY A 1 298 ? -9.642 -20.905 13.922 1.00 59.31 298 GLY A C 1
ATOM 2367 O O . GLY A 1 298 ? -10.149 -21.9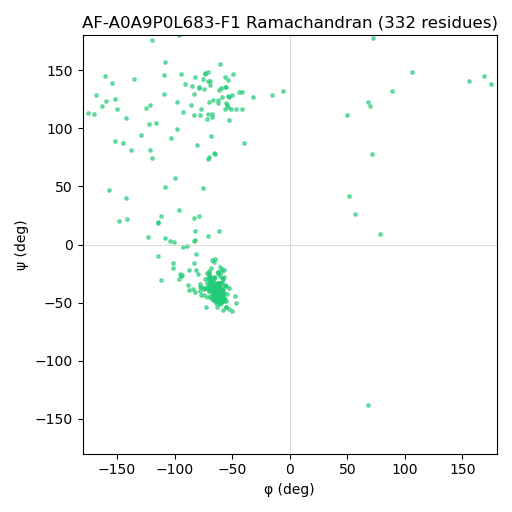58 14.285 1.00 59.31 298 GLY A O 1
ATOM 2368 N N . ASP A 1 299 ? -8.622 -20.831 13.072 1.00 49.44 299 ASP A N 1
ATOM 2369 C CA . ASP A 1 299 ? -7.739 -21.956 12.812 1.00 49.44 299 ASP A CA 1
ATOM 2370 C C . ASP A 1 299 ? -6.956 -22.152 14.107 1.00 49.44 299 ASP A C 1
ATOM 2372 O O . ASP A 1 299 ? -5.952 -21.487 14.376 1.00 49.44 299 ASP A O 1
ATOM 2376 N N . SER A 1 300 ? -7.470 -23.027 14.964 1.00 45.56 300 SER A N 1
ATOM 2377 C CA . SER A 1 300 ? -6.652 -23.719 15.943 1.00 45.56 300 SER A CA 1
ATOM 2378 C C . SER A 1 300 ? -5.691 -24.614 15.166 1.00 45.56 300 SER A C 1
ATOM 2380 O O . SER A 1 300 ? -5.907 -25.815 15.036 1.00 45.56 300 SER A O 1
ATOM 2382 N N . THR A 1 301 ? -4.635 -24.029 14.606 1.00 46.50 301 THR A N 1
ATOM 2383 C CA . THR A 1 301 ? -3.444 -24.782 14.222 1.00 46.50 301 THR A CA 1
ATOM 2384 C C . THR A 1 301 ? -2.728 -25.194 15.507 1.00 46.50 301 THR A C 1
ATOM 2386 O O . THR A 1 301 ? -1.716 -24.601 15.878 1.00 46.50 301 THR A O 1
ATOM 2389 N N . ASP A 1 302 ? -3.293 -26.176 16.209 1.00 39.44 302 ASP A N 1
ATOM 2390 C CA . ASP A 1 302 ? -2.510 -27.109 17.015 1.00 39.44 302 ASP A CA 1
ATOM 2391 C C . ASP A 1 302 ? -1.964 -28.151 16.037 1.00 39.44 302 ASP A C 1
ATOM 2393 O O . ASP A 1 302 ? -2.552 -29.201 15.785 1.00 39.44 302 ASP A O 1
ATOM 2397 N N . ASP A 1 303 ? -0.826 -27.810 15.437 1.00 44.19 303 ASP A N 1
ATOM 2398 C CA . ASP A 1 303 ? -0.061 -28.643 14.504 1.00 44.19 303 ASP A CA 1
ATOM 2399 C C . ASP A 1 303 ? 0.696 -29.760 15.263 1.00 44.19 303 ASP A C 1
ATOM 2401 O O . ASP A 1 303 ? 1.906 -29.927 15.142 1.00 44.19 303 ASP A O 1
ATOM 2405 N N . ASN A 1 304 ? -0.020 -30.464 16.149 1.00 46.34 304 ASN A N 1
ATOM 2406 C CA . ASN A 1 304 ? 0.430 -31.621 16.932 1.00 46.34 304 ASN A CA 1
ATOM 2407 C C . ASN A 1 304 ? -0.765 -32.482 17.386 1.00 46.34 304 ASN A C 1
ATOM 2409 O O . ASN A 1 304 ? -0.856 -32.884 18.547 1.00 46.34 304 ASN A O 1
ATOM 2413 N N . SER A 1 305 ? -1.695 -32.781 16.482 1.00 39.53 305 SER A N 1
ATOM 2414 C CA . SER A 1 305 ? -2.638 -33.880 16.698 1.00 39.53 305 SER A CA 1
ATOM 2415 C C . SER A 1 305 ? -2.575 -34.850 15.524 1.00 39.53 305 SER A C 1
ATOM 2417 O O . SER A 1 305 ? -2.789 -34.492 14.369 1.00 39.53 305 SER A O 1
ATOM 2419 N N . ASP A 1 306 ? -2.166 -36.067 15.868 1.00 43.91 306 ASP A N 1
ATOM 2420 C CA . ASP A 1 306 ? -2.171 -37.279 15.056 1.00 43.91 306 ASP A CA 1
ATOM 2421 C C . ASP A 1 306 ? -3.477 -37.372 14.237 1.00 43.91 306 ASP A C 1
ATOM 2423 O O . ASP A 1 306 ? -4.555 -37.214 14.818 1.00 43.91 306 ASP A O 1
ATOM 2427 N N . PRO A 1 307 ? -3.442 -37.644 12.920 1.00 45.44 307 PRO A N 1
ATOM 2428 C CA . PRO A 1 307 ? -4.650 -37.727 12.097 1.00 45.44 307 PRO A CA 1
ATOM 2429 C C . PRO A 1 307 ? -5.519 -38.970 12.381 1.00 45.44 307 PRO A C 1
ATOM 2431 O O . PRO A 1 307 ? -6.494 -39.195 11.667 1.00 45.44 307 PRO A O 1
ATOM 2434 N N . ASP A 1 308 ? -5.203 -39.754 13.416 1.00 51.94 308 ASP A N 1
ATOM 2435 C CA . ASP A 1 308 ? -5.858 -41.028 13.730 1.00 51.94 308 ASP A CA 1
ATOM 2436 C C . ASP A 1 308 ? -6.915 -40.959 14.854 1.00 51.94 308 ASP A C 1
ATOM 2438 O O . ASP A 1 308 ? -7.509 -41.989 15.164 1.00 51.94 308 ASP A O 1
ATOM 2442 N N . ASP A 1 309 ? -7.218 -39.788 15.437 1.00 50.44 309 ASP A N 1
ATOM 2443 C CA . ASP A 1 309 ? -8.143 -39.698 16.594 1.00 50.44 309 ASP A CA 1
ATOM 2444 C C . ASP A 1 309 ? -9.490 -38.992 16.321 1.00 50.44 309 ASP A C 1
ATOM 2446 O O . ASP A 1 309 ? -10.150 -38.494 17.231 1.00 50.44 309 ASP A O 1
ATOM 2450 N N . LEU A 1 310 ? -9.951 -38.975 15.064 1.00 49.94 310 LEU A N 1
ATOM 2451 C CA . LEU A 1 310 ? -11.323 -38.573 14.713 1.00 49.94 310 LEU A CA 1
ATOM 2452 C C . LEU A 1 310 ? -12.079 -39.713 14.023 1.00 49.94 310 LEU A C 1
ATOM 2454 O O . LEU A 1 310 ? -12.352 -39.693 12.824 1.00 49.94 310 LEU A O 1
ATOM 2458 N N . CYS A 1 311 ? -12.472 -40.698 14.822 1.00 41.00 311 CYS A N 1
ATOM 2459 C CA . CYS A 1 311 ? -13.681 -41.472 14.570 1.00 41.00 311 CYS A CA 1
ATOM 2460 C C . CYS A 1 311 ? -14.501 -41.483 15.857 1.00 41.00 311 CYS A C 1
ATOM 2462 O O . CYS A 1 311 ? -14.289 -42.319 16.736 1.00 41.00 311 CYS A O 1
ATOM 2464 N N . ASP A 1 312 ? -15.446 -40.546 15.959 1.00 46.72 312 ASP A N 1
ATOM 2465 C CA . ASP A 1 312 ? -16.589 -40.723 16.849 1.00 46.72 312 ASP A CA 1
ATOM 2466 C C . ASP A 1 312 ? -17.208 -42.105 16.558 1.00 46.72 312 ASP A C 1
ATOM 2468 O O . ASP A 1 312 ? -17.451 -42.425 15.388 1.00 46.72 312 ASP A O 1
ATOM 2472 N N . PRO A 1 313 ? -17.442 -42.960 17.569 1.00 42.03 313 PRO A N 1
ATOM 2473 C CA . PRO A 1 313 ? -18.049 -44.260 17.337 1.00 42.03 313 PRO A CA 1
ATOM 2474 C C . PRO A 1 313 ? -19.503 -44.059 16.897 1.00 42.03 313 PRO A C 1
ATOM 2476 O O . PRO A 1 313 ? -20.353 -43.664 17.698 1.00 42.03 313 PRO A O 1
ATOM 2479 N N . GLU A 1 314 ? -19.794 -44.335 15.622 1.00 43.91 314 GLU A N 1
ATOM 2480 C CA . GLU A 1 314 ? -21.173 -44.456 15.148 1.00 43.91 314 GLU A CA 1
ATOM 2481 C C . GLU A 1 314 ? -21.925 -45.501 15.995 1.00 43.91 314 GLU A C 1
ATOM 2483 O O . GLU A 1 314 ? -21.392 -46.584 16.274 1.00 43.91 314 GLU A O 1
ATOM 2488 N N . PRO A 1 315 ? -23.162 -45.207 16.422 1.00 52.50 315 PRO A N 1
ATOM 2489 C CA . PRO A 1 315 ? -23.976 -46.160 17.151 1.00 52.50 315 PRO A CA 1
ATOM 2490 C C . PRO A 1 315 ? -24.521 -47.247 16.209 1.00 52.50 315 PRO A C 1
ATOM 2492 O O . PRO A 1 315 ? -25.088 -46.952 15.163 1.00 52.50 315 PRO A O 1
ATOM 2495 N N . GLU A 1 316 ? -24.395 -48.496 16.668 1.00 52.12 316 GLU A N 1
ATOM 2496 C CA . GLU A 1 316 ? -25.131 -49.698 16.235 1.00 52.12 316 GLU A CA 1
ATOM 2497 C C . GLU A 1 316 ? -24.796 -50.276 14.845 1.00 52.12 316 GLU A C 1
ATOM 2499 O O . GLU A 1 316 ? -25.562 -50.214 13.890 1.00 52.12 316 GLU A O 1
ATOM 2504 N N . MET A 1 317 ? -23.667 -50.990 14.771 1.00 57.16 317 MET A N 1
ATOM 2505 C CA . MET A 1 317 ? -23.469 -52.035 13.762 1.00 57.16 317 MET A CA 1
ATOM 2506 C C . MET A 1 317 ? -24.350 -53.249 14.103 1.00 57.16 317 MET A C 1
ATOM 2508 O O . MET A 1 317 ? -24.031 -53.982 15.045 1.00 57.16 317 MET A O 1
ATOM 2512 N N . ASP A 1 318 ? -25.414 -53.462 13.324 1.00 68.81 318 ASP A N 1
ATOM 2513 C CA . ASP A 1 318 ? -26.355 -54.587 13.435 1.00 68.81 318 ASP A CA 1
ATOM 2514 C C . ASP A 1 318 ? -25.644 -55.939 13.654 1.00 68.81 318 ASP A C 1
ATOM 2516 O O . ASP A 1 318 ? -24.712 -56.311 12.930 1.00 68.81 318 ASP A O 1
ATOM 2520 N N . GLU A 1 319 ? -26.108 -56.712 14.645 1.00 73.75 319 GLU A N 1
ATOM 2521 C CA . GLU A 1 319 ? -25.529 -58.017 15.018 1.00 73.75 319 GLU A CA 1
ATOM 2522 C C . GLU A 1 319 ? -25.498 -59.013 13.843 1.00 73.75 319 GLU A C 1
ATOM 2524 O O . GLU A 1 319 ? -24.605 -59.862 13.755 1.00 73.75 319 GLU A O 1
ATOM 2529 N N . GLU A 1 320 ? -26.429 -58.870 12.897 1.00 69.75 320 GLU A N 1
ATOM 2530 C CA . GLU A 1 320 ? -26.512 -59.680 11.680 1.00 69.75 320 GLU A CA 1
ATOM 2531 C C . GLU A 1 320 ? -25.321 -59.430 10.736 1.00 69.75 320 GLU A C 1
ATOM 2533 O O . GLU A 1 320 ? -24.736 -60.371 10.192 1.00 69.75 320 GLU A O 1
ATOM 2538 N N . ILE A 1 321 ? -24.874 -58.175 10.623 1.00 67.81 321 ILE A N 1
ATOM 2539 C CA . ILE A 1 321 ? -23.723 -57.789 9.795 1.00 67.81 321 ILE A CA 1
ATOM 2540 C C . ILE A 1 321 ? -22.418 -58.287 10.434 1.00 67.81 321 ILE A C 1
ATOM 2542 O O . ILE A 1 321 ? -21.524 -58.784 9.739 1.00 67.81 321 ILE A O 1
ATOM 2546 N N . GLN A 1 322 ? -22.318 -58.247 11.767 1.00 71.38 322 GLN A N 1
ATOM 2547 C CA . GLN A 1 322 ? -21.157 -58.780 12.489 1.00 71.38 322 GLN A CA 1
ATOM 2548 C C . GLN A 1 322 ? -21.025 -60.302 12.345 1.00 71.38 322 GLN A C 1
ATOM 2550 O O . GLN A 1 322 ? -19.907 -60.827 12.244 1.00 71.38 322 GLN A O 1
ATOM 2555 N N . ALA A 1 323 ? -22.151 -61.020 12.334 1.00 77.19 323 ALA A N 1
ATOM 2556 C CA . ALA A 1 323 ? -22.171 -62.461 12.122 1.00 77.19 323 ALA A CA 1
ATOM 2557 C C . ALA A 1 323 ? -21.720 -62.818 10.696 1.00 77.19 323 ALA A C 1
ATOM 2559 O O . ALA A 1 323 ? -20.816 -63.645 10.536 1.00 77.19 323 ALA A O 1
ATOM 2560 N N . ALA A 1 324 ? -22.254 -62.122 9.687 1.00 77.31 324 ALA A N 1
ATOM 2561 C CA . ALA A 1 324 ? -21.888 -62.323 8.286 1.00 77.31 324 ALA A CA 1
ATOM 2562 C C . ALA A 1 324 ? -20.393 -62.052 8.027 1.00 77.31 324 ALA A C 1
ATOM 2564 O O . ALA A 1 324 ? -19.720 -62.827 7.343 1.00 77.31 324 ALA A O 1
ATOM 2565 N N . PHE A 1 325 ? -19.829 -61.003 8.636 1.00 74.00 325 PHE A N 1
ATOM 2566 C CA . PHE A 1 325 ? -18.405 -60.691 8.495 1.00 74.00 325 PHE A CA 1
ATOM 2567 C C . PHE A 1 325 ? -17.502 -61.754 9.145 1.00 74.00 325 PHE A C 1
ATOM 2569 O O . PHE A 1 325 ? -16.499 -62.173 8.561 1.00 74.00 325 PHE A O 1
ATOM 2576 N N . LYS A 1 326 ? -17.863 -62.258 10.335 1.00 77.19 326 LYS A N 1
ATOM 2577 C CA . LYS A 1 326 ? -17.110 -63.341 10.996 1.00 77.19 326 LYS A CA 1
ATOM 2578 C C . LYS A 1 326 ? -17.148 -64.646 10.203 1.00 77.19 326 LYS A C 1
ATOM 2580 O O . LYS A 1 326 ? -16.163 -65.388 10.222 1.00 77.19 326 LYS A O 1
ATOM 2585 N N . GLU A 1 327 ? -18.255 -64.935 9.527 1.00 80.81 327 GLU A N 1
ATOM 2586 C CA . GLU A 1 327 ? -18.383 -66.115 8.672 1.00 80.81 327 GLU A CA 1
ATOM 2587 C C . GLU A 1 327 ? -17.515 -65.992 7.412 1.00 80.81 327 GLU A C 1
ATOM 2589 O O . GLU A 1 327 ? -16.739 -66.902 7.117 1.00 80.81 327 GLU A O 1
ATOM 2594 N N . PHE A 1 328 ? -17.520 -64.823 6.765 1.00 76.00 328 PHE A N 1
ATOM 2595 C CA . PHE A 1 328 ? -16.679 -64.529 5.600 1.00 76.00 328 PHE A CA 1
ATOM 2596 C C . PHE A 1 328 ? -15.169 -64.635 5.891 1.00 76.00 328 PHE A C 1
ATOM 2598 O O . PHE A 1 328 ? -14.390 -65.186 5.105 1.00 76.00 328 PHE A O 1
ATOM 2605 N N . VAL A 1 329 ? -14.726 -64.150 7.055 1.00 79.44 329 VAL A N 1
ATOM 2606 C CA . VAL A 1 329 ? -13.313 -64.250 7.466 1.00 79.44 329 VAL A CA 1
ATOM 2607 C C . VAL A 1 329 ? -12.913 -65.699 7.767 1.00 79.44 329 VAL A C 1
ATOM 2609 O O . VAL A 1 329 ? -11.766 -66.084 7.529 1.00 79.44 329 VAL A O 1
ATOM 2612 N N . LYS A 1 330 ? -13.843 -66.529 8.258 1.00 76.50 330 LYS A N 1
ATOM 2613 C CA . LYS A 1 330 ? -13.592 -67.958 8.499 1.00 76.50 330 LYS A CA 1
ATOM 2614 C C . LYS A 1 330 ? -13.559 -68.773 7.207 1.00 76.50 330 LYS A C 1
ATOM 2616 O O . LYS A 1 330 ? -12.713 -69.656 7.100 1.00 76.50 330 LYS A O 1
ATOM 2621 N N . SER A 1 331 ? -14.409 -68.466 6.226 1.00 69.31 331 SER A N 1
ATOM 2622 C CA . SER A 1 331 ? -14.400 -69.153 4.926 1.00 69.31 331 SER A CA 1
ATOM 2623 C C . SER A 1 331 ? -13.171 -68.818 4.078 1.00 69.31 331 SER A C 1
ATOM 2625 O O . SER A 1 331 ? -12.780 -69.612 3.235 1.00 69.31 331 SER A O 1
ATOM 2627 N N . SER A 1 332 ? -12.527 -67.674 4.325 1.00 64.69 332 SER A N 1
ATOM 2628 C CA . SER A 1 332 ? -11.334 -67.231 3.587 1.00 64.69 332 SER A CA 1
ATOM 2629 C C . SER A 1 332 ? -10.014 -67.833 4.102 1.00 64.69 332 SER A C 1
ATOM 2631 O O . SER A 1 332 ? -8.943 -67.459 3.627 1.00 64.69 332 SER A O 1
ATOM 2633 N N . LYS A 1 333 ? -10.065 -68.733 5.096 1.00 57.62 333 LYS A N 1
ATOM 2634 C CA . LYS A 1 333 ? -8.884 -69.386 5.695 1.00 57.62 333 LYS A CA 1
ATOM 2635 C C . LYS A 1 333 ? -8.799 -70.900 5.456 1.00 57.62 333 LYS A C 1
ATOM 2637 O O . LYS A 1 333 ? -8.035 -71.561 6.161 1.00 57.62 333 LYS A O 1
ATOM 2642 N N . HIS A 1 334 ? -9.508 -71.437 4.461 1.00 52.09 334 HIS A N 1
ATOM 2643 C CA . HIS A 1 334 ? -9.269 -72.798 3.974 1.00 52.09 334 HIS A CA 1
ATOM 2644 C C . HIS A 1 334 ? -8.997 -72.868 2.480 1.00 52.09 334 HIS A C 1
ATOM 2646 O O . HIS A 1 334 ? -9.764 -72.247 1.714 1.00 52.09 334 HIS A O 1
#

Organism: Acanthoscelides obtectus (NCBI:txid200917)

Solvent-accessible surface area (backbone atoms only — not comparable to full-atom values): 21058 Å² total; per-residue (Å²): 138,86,83,85,86,87,83,86,88,81,88,80,88,86,89,81,91,79,84,80,86,82,80,84,86,86,81,86,84,85,90,83,90,79,92,79,91,77,91,78,63,73,68,64,62,59,76,69,56,88,75,62,94,82,60,77,84,86,71,69,95,77,76,68,78,94,80,67,64,67,64,54,56,50,46,52,56,44,56,63,53,47,72,78,69,78,79,80,94,73,95,73,95,73,94,69,91,68,76,77,76,86,53,64,73,59,45,53,50,50,49,52,50,50,52,57,44,34,41,77,40,60,86,47,45,77,80,43,45,60,60,52,49,66,64,43,61,88,39,72,86,36,62,71,58,45,54,51,50,50,47,52,45,52,54,46,20,42,72,34,74,67,22,20,61,58,37,32,50,50,50,41,58,45,34,78,77,33,64,81,53,55,70,53,54,61,55,51,52,54,49,42,58,73,74,41,92,59,43,59,38,47,50,46,36,47,35,40,35,40,69,65,38,97,50,49,74,64,39,48,49,55,50,49,57,47,44,54,52,39,58,75,70,47,58,58,69,41,55,42,46,46,43,57,31,41,74,72,34,40,63,64,36,56,74,76,40,39,73,63,48,50,57,49,49,53,52,52,60,71,43,47,85,78,42,62,70,71,45,36,55,48,48,52,50,50,54,49,33,53,76,48,53,58,75,47,79,83,78,78,78,68,92,81,67,74,93,80,78,82,71,80,82,77,84,79,82,54,70,67,58,55,50,53,51,56,49,54,61,57,64,73,73,113